Protein AF-A0A0M4GFU0-F1 (afdb_monomer)

Mean predicted aligned error: 6.04 Å

Nearest PDB structures (foldseek):
  7t5u-assembly1_A  TM=8.684E-01  e=8.998E-01  Escherichia coli
  3zkc-assembly1_B  TM=8.046E-01  e=1.190E+00  Bacillus subtilis subsp. subtilis str. 168
  4yar-assembly1_A  TM=2.972E-01  e=4.152E-02  Streptomyces viridochromogenes
  1b0n-assembly1_A  TM=5.455E-01  e=1.331E+00  Bacillus subtilis
  5w66-assembly1_M  TM=4.191E-01  e=3.257E+00  Saccharomyces cerevisiae S288C

Radius of gyration: 19.04 Å; Cα contacts (8 Å, |Δi|>4): 391; chains: 1; bounding box: 47×44×55 Å

Secondary structure (DSSP, 8-state):
--PPPPPHHHHHHHHHHHHHHHTTSS-HHHHHHTT--TTS----HHHHHHHHH-HHHHHHHHHHS-HHHHHHHHHHHTT--HHHHHHHTT--HHHHHHHHS--SSPPPHHHHHHHHHHHT--HHHHH-SS--S----HHHHT-GGGG-TTS-HHHHHHHHS---SS-EEEEEEEEETTEEEEEEEEEETTEEEEEESS--HHHHHHHHHHHTTSS-EEEEEEEE-SSTT-EEEEEEEES-HHHHHHHHHHH-TT----EEE----

Solvent-accessible surface area (backbone atoms only — not comparable to full-atom values): 15175 Å² total; per-residue (Å²): 132,88,75,79,80,80,49,74,68,57,51,53,53,44,49,52,55,52,48,35,40,74,72,64,76,40,52,71,64,64,64,51,52,77,35,63,55,88,94,47,84,73,60,62,66,51,36,34,49,24,57,64,74,33,47,70,60,36,26,54,51,48,59,71,32,45,18,40,58,27,39,36,41,51,48,50,38,72,65,59,51,71,68,57,48,29,63,54,61,73,48,56,71,69,57,53,48,47,53,47,36,94,55,94,72,84,77,58,66,44,55,45,14,52,51,13,56,75,67,62,46,31,35,54,55,51,67,33,52,75,64,72,82,64,89,58,68,58,25,63,73,46,51,86,71,84,74,64,86,85,66,59,45,63,62,56,49,57,74,64,73,42,67,28,92,56,75,43,56,49,73,48,78,36,59,49,99,86,40,80,40,45,34,40,41,35,25,22,70,62,30,29,38,40,34,32,62,70,66,44,75,68,55,50,52,52,51,48,66,55,55,68,74,52,94,54,47,39,35,34,33,63,40,77,45,56,48,71,99,43,54,28,40,35,35,40,34,29,83,44,69,67,62,51,53,52,46,43,65,73,78,42,69,85,61,74,73,78,43,78,57,84,75,93,127

Sequence (265 aa):
MPKKPVTNESALYLMNEVNKFLDSKITEHEFVEKHDKRGKVVTWPESVWLYLNNRQLFSKLLYKLSATNRRMALFQSMRFTQDELMKLLECGKSTITDLLHPSTRRIGVETLALFGIIHRVPFSWVKKDQVINKWDSHNFDHLDDRNQNNKNDVDRFKEKIIFTSERRIQGDVVNIQGNLLYLRIENRSNIVIVDLVNPNTRNEQSLLSIFEQNDYQWVSFLYPSVVPYYYFKIFVGYNDEDIKDSLIKNEFPFVNPIYKIQYNK

pLDDT: mean 87.75, std 12.96, range [28.44, 98.19]

Structure (mmCIF, N/CA/C/O backbone):
data_AF-A0A0M4GFU0-F1
#
_entry.id   AF-A0A0M4GFU0-F1
#
loop_
_atom_site.group_PDB
_atom_site.id
_atom_site.ty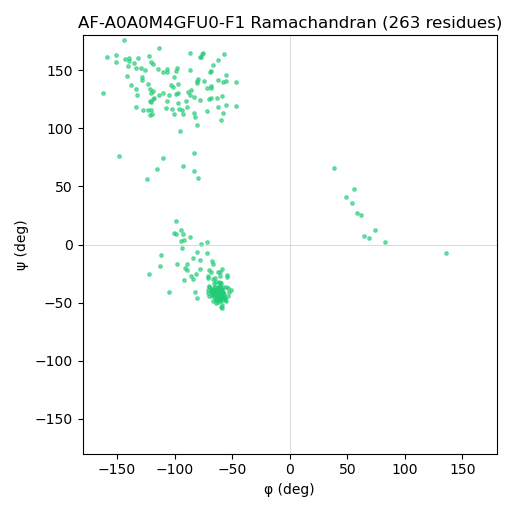pe_symbol
_atom_site.label_atom_id
_atom_site.label_alt_id
_atom_site.label_comp_id
_atom_site.label_asym_id
_atom_site.label_entity_id
_atom_site.label_seq_id
_atom_site.pdbx_PDB_ins_code
_atom_site.Cartn_x
_atom_site.Cartn_y
_atom_site.Cartn_z
_atom_site.occupancy
_atom_site.B_iso_or_equiv
_atom_site.auth_seq_id
_atom_site.auth_comp_id
_atom_site.auth_asym_id
_atom_site.auth_atom_id
_atom_site.pdbx_PDB_model_num
ATOM 1 N N . MET A 1 1 ? 10.558 17.594 4.563 1.00 29.48 1 MET A N 1
ATOM 2 C CA . MET A 1 1 ? 10.683 18.702 3.584 1.00 29.48 1 MET A CA 1
ATOM 3 C C . MET A 1 1 ? 9.553 18.619 2.561 1.00 29.48 1 MET A C 1
ATOM 5 O O . MET A 1 1 ? 9.434 17.576 1.917 1.00 29.48 1 MET A O 1
ATOM 9 N N . PRO A 1 2 ? 8.723 19.661 2.392 1.00 28.44 2 PRO A N 1
ATOM 10 C CA . PRO A 1 2 ? 7.747 19.695 1.310 1.00 28.44 2 PRO A CA 1
ATOM 11 C C . PRO A 1 2 ? 8.499 19.909 -0.012 1.00 28.44 2 PRO A C 1
ATOM 13 O O . PRO A 1 2 ? 9.169 20.921 -0.206 1.00 28.44 2 PRO A O 1
ATOM 16 N N . LYS A 1 3 ? 8.467 18.912 -0.904 1.00 45.66 3 LYS A N 1
ATOM 17 C CA . LYS A 1 3 ? 9.031 19.040 -2.256 1.00 45.66 3 LYS A CA 1
ATOM 18 C C . LYS A 1 3 ? 8.114 19.962 -3.068 1.00 45.66 3 LYS A C 1
ATOM 20 O O . LYS A 1 3 ? 6.897 19.816 -2.983 1.00 45.66 3 LYS A O 1
ATOM 25 N N . LYS A 1 4 ? 8.707 20.909 -3.811 1.00 40.53 4 LYS A N 1
ATOM 26 C CA . LYS A 1 4 ? 7.996 21.868 -4.676 1.00 40.53 4 LYS A CA 1
ATOM 27 C C . LYS A 1 4 ? 6.937 21.150 -5.535 1.00 40.53 4 LYS A C 1
ATOM 29 O O . LYS A 1 4 ? 7.234 20.061 -6.033 1.00 40.53 4 LYS A O 1
ATOM 34 N N . PRO A 1 5 ? 5.744 21.740 -5.727 1.00 51.31 5 PRO A N 1
ATOM 35 C CA . PRO A 1 5 ? 4.736 21.180 -6.617 1.00 51.31 5 PRO A CA 1
ATOM 36 C C . PRO A 1 5 ? 5.296 21.044 -8.039 1.00 51.31 5 PRO A C 1
ATOM 38 O O . PRO A 1 5 ? 6.042 21.902 -8.512 1.00 51.31 5 PRO A O 1
ATOM 41 N N . VAL A 1 6 ? 4.954 19.937 -8.698 1.00 57.53 6 VAL A N 1
ATOM 42 C CA . VAL A 1 6 ? 5.277 19.696 -10.110 1.00 57.53 6 VAL A CA 1
ATOM 43 C C . VAL A 1 6 ? 4.547 20.757 -10.937 1.00 57.53 6 VAL A C 1
ATOM 45 O O . VAL A 1 6 ? 3.339 20.919 -10.783 1.00 57.53 6 VAL A O 1
ATOM 48 N N . THR A 1 7 ? 5.261 21.506 -11.782 1.00 66.19 7 THR A N 1
ATOM 49 C CA . THR A 1 7 ? 4.632 22.502 -12.666 1.00 66.19 7 THR A CA 1
ATOM 50 C C . THR A 1 7 ? 3.753 21.811 -13.713 1.00 66.19 7 THR A C 1
ATOM 52 O O . THR A 1 7 ? 4.016 20.665 -14.082 1.00 66.19 7 THR A O 1
ATOM 55 N N . ASN A 1 8 ? 2.732 22.500 -14.234 1.00 62.09 8 ASN A N 1
ATOM 56 C CA . ASN A 1 8 ? 1.831 21.942 -15.257 1.00 62.09 8 ASN A CA 1
ATOM 57 C C . ASN A 1 8 ? 2.584 21.436 -16.504 1.00 62.09 8 ASN A C 1
ATOM 59 O O . ASN A 1 8 ? 2.249 20.384 -17.042 1.00 62.09 8 ASN A O 1
ATOM 63 N N . GLU A 1 9 ? 3.649 22.126 -16.918 1.00 62.88 9 GLU A N 1
ATOM 64 C CA . GLU A 1 9 ? 4.510 21.704 -18.034 1.00 62.88 9 GLU A CA 1
ATOM 65 C C . GLU A 1 9 ? 5.285 20.417 -17.724 1.00 62.88 9 GLU A C 1
ATOM 67 O O . GLU A 1 9 ? 5.393 19.528 -18.569 1.00 62.88 9 GLU A O 1
ATOM 72 N N . SER A 1 10 ? 5.767 20.272 -16.485 1.00 72.69 10 SER A N 1
ATOM 73 C CA . SER A 1 10 ? 6.440 19.048 -16.040 1.00 72.69 10 SER A CA 1
ATOM 74 C C . SER A 1 10 ? 5.465 17.871 -15.981 1.00 72.69 10 SER A C 1
ATOM 76 O O . SER A 1 10 ? 5.816 16.768 -16.387 1.00 72.69 10 SER A O 1
ATOM 78 N N . ALA A 1 11 ? 4.225 18.093 -15.534 1.00 75.62 11 ALA A N 1
ATOM 79 C CA . ALA A 1 11 ? 3.191 17.060 -15.513 1.00 75.62 11 ALA A CA 1
ATOM 80 C C . ALA A 1 11 ? 2.828 16.583 -16.931 1.00 75.62 11 ALA A C 1
ATOM 82 O O . ALA A 1 11 ? 2.757 15.378 -17.174 1.00 75.62 11 ALA A O 1
ATOM 83 N N . LEU A 1 12 ? 2.674 17.511 -17.882 1.00 78.44 12 LEU A N 1
ATOM 84 C CA . LEU A 1 12 ? 2.364 17.186 -19.276 1.00 78.44 12 LEU A CA 1
ATOM 85 C C . LEU A 1 12 ? 3.477 16.359 -19.934 1.00 78.44 12 LEU A C 1
ATOM 87 O O . LEU A 1 12 ? 3.197 15.369 -20.612 1.00 78.44 12 LEU A O 1
ATOM 91 N N . TYR A 1 13 ? 4.738 16.724 -19.688 1.00 80.69 13 TYR A N 1
ATOM 92 C CA . TYR A 1 13 ? 5.889 15.958 -20.163 1.00 80.69 13 TYR A CA 1
ATOM 93 C C . TYR A 1 13 ? 5.899 14.527 -19.600 1.00 80.69 13 TYR A C 1
ATOM 95 O O . TYR A 1 13 ? 6.033 13.568 -20.360 1.00 80.69 13 TYR A O 1
ATOM 103 N N . LEU A 1 14 ? 5.691 14.369 -18.285 1.00 80.44 14 LEU A N 1
ATOM 104 C CA . LEU A 1 14 ? 5.638 13.052 -17.637 1.00 80.44 14 LEU A CA 1
ATOM 105 C C . LEU A 1 14 ? 4.519 12.177 -18.214 1.00 80.44 14 LEU A C 1
ATOM 107 O O . LEU A 1 14 ? 4.739 11.000 -18.498 1.00 80.44 14 LEU A O 1
ATOM 111 N N . MET A 1 15 ? 3.336 12.754 -18.440 1.00 85.81 15 MET A N 1
ATOM 112 C CA . MET A 1 15 ? 2.208 12.038 -19.037 1.00 85.81 15 MET A CA 1
ATOM 113 C C . MET A 1 15 ? 2.485 11.598 -20.476 1.00 85.81 15 MET A C 1
ATOM 115 O O . MET A 1 15 ? 2.099 10.493 -20.850 1.00 85.81 15 MET A O 1
ATOM 119 N N . ASN A 1 16 ? 3.159 12.425 -21.280 1.00 88.44 16 ASN A N 1
ATOM 120 C CA . ASN A 1 16 ? 3.482 12.081 -22.665 1.00 88.44 16 ASN A CA 1
ATOM 121 C C . ASN A 1 16 ? 4.363 10.826 -22.743 1.00 88.44 16 ASN A C 1
ATOM 123 O O . ASN A 1 16 ? 4.070 9.905 -23.501 1.00 88.44 16 ASN A O 1
ATOM 127 N N . GLU A 1 17 ? 5.402 10.752 -21.913 1.00 87.94 17 GLU A N 1
ATOM 128 C CA . GLU A 1 17 ? 6.308 9.601 -21.892 1.00 87.94 17 GLU A CA 1
ATOM 129 C C . GLU A 1 17 ? 5.624 8.326 -21.392 1.00 87.94 17 GLU A C 1
ATOM 131 O O . GLU A 1 17 ? 5.798 7.255 -21.973 1.00 87.94 17 GLU A O 1
ATOM 136 N N . VAL A 1 18 ? 4.792 8.440 -20.352 1.00 93.00 18 VAL A N 1
ATOM 137 C CA . VAL A 1 18 ? 3.981 7.316 -19.866 1.00 93.00 18 VAL A CA 1
ATOM 138 C C . VAL A 1 18 ? 3.037 6.829 -20.963 1.00 93.00 18 VAL A C 1
ATOM 140 O O . VAL A 1 18 ? 2.966 5.630 -21.206 1.00 93.00 18 VAL A O 1
ATOM 143 N N . ASN A 1 19 ? 2.362 7.731 -21.678 1.00 94.56 19 ASN A N 1
ATOM 144 C CA . ASN A 1 19 ? 1.457 7.353 -22.762 1.00 94.56 19 ASN A CA 1
ATOM 145 C C . ASN A 1 19 ? 2.197 6.695 -23.931 1.00 94.56 19 ASN A C 1
ATOM 147 O O . ASN A 1 19 ? 1.731 5.678 -24.430 1.00 94.56 19 ASN A O 1
ATOM 151 N N . LYS A 1 20 ? 3.376 7.193 -24.330 1.00 94.62 20 LYS A N 1
ATOM 152 C CA . LYS A 1 20 ? 4.210 6.516 -25.340 1.00 94.62 20 LYS A CA 1
ATOM 153 C C . LYS A 1 20 ? 4.545 5.089 -24.921 1.00 94.62 20 LYS A C 1
ATOM 155 O O . LYS A 1 20 ? 4.414 4.174 -25.735 1.00 94.62 20 LYS A O 1
ATOM 160 N N . PHE A 1 21 ? 4.941 4.893 -23.662 1.00 95.50 21 PHE A N 1
ATOM 161 C CA . PHE A 1 21 ? 5.221 3.558 -23.148 1.00 95.50 21 PHE A CA 1
ATOM 162 C C . PHE A 1 21 ? 3.963 2.695 -23.148 1.00 95.50 21 PHE A C 1
ATOM 164 O O . PHE A 1 21 ? 3.996 1.589 -23.673 1.00 95.50 21 PHE A O 1
ATOM 171 N N . LEU A 1 22 ? 2.832 3.193 -22.645 1.00 95.94 22 LEU A N 1
ATOM 172 C CA . LEU A 1 22 ? 1.565 2.457 -22.600 1.00 95.94 22 LEU A CA 1
ATOM 173 C C . LEU A 1 22 ? 1.032 2.084 -23.988 1.00 95.94 22 LEU A C 1
ATOM 175 O O . LEU A 1 22 ? 0.572 0.955 -24.159 1.00 95.94 22 LEU A O 1
ATOM 179 N N . ASP A 1 23 ? 1.217 2.954 -24.978 1.00 96.75 23 ASP A N 1
ATOM 180 C CA . ASP A 1 23 ? 0.860 2.744 -26.386 1.00 96.75 23 ASP A CA 1
ATOM 181 C C . ASP A 1 23 ? 1.853 1.841 -27.143 1.00 96.75 23 ASP A C 1
ATOM 183 O O . ASP A 1 23 ? 1.692 1.618 -28.340 1.00 96.75 23 ASP A O 1
ATOM 187 N N . SER A 1 24 ? 2.897 1.337 -26.473 1.00 95.06 24 SER A N 1
ATOM 188 C CA . SER A 1 24 ? 3.971 0.528 -27.079 1.00 95.06 24 SER A CA 1
ATOM 189 C C . SER A 1 24 ? 4.772 1.270 -28.159 1.00 95.06 24 SER A C 1
ATOM 191 O O . SER A 1 24 ? 5.358 0.641 -29.034 1.00 95.06 24 SER A O 1
ATOM 193 N N . LYS A 1 25 ? 4.815 2.606 -28.099 1.00 96.69 25 LYS A N 1
ATOM 194 C CA . LYS A 1 25 ? 5.644 3.441 -28.987 1.00 96.69 25 LYS A CA 1
ATOM 195 C C . LYS A 1 25 ? 7.113 3.460 -28.564 1.00 96.69 25 LYS A C 1
ATOM 197 O O . LYS A 1 25 ? 7.965 3.793 -29.375 1.00 96.69 25 LYS A O 1
ATOM 202 N N . ILE A 1 26 ? 7.375 3.133 -27.301 1.00 94.94 26 ILE A N 1
ATOM 203 C CA . ILE A 1 26 ? 8.702 2.900 -26.730 1.00 94.94 26 ILE A CA 1
ATOM 204 C C . ILE A 1 26 ? 8.659 1.617 -25.895 1.00 94.94 26 ILE A C 1
ATOM 206 O O . ILE A 1 26 ? 7.610 1.239 -25.359 1.00 94.94 26 ILE A O 1
ATOM 210 N N . THR A 1 27 ? 9.797 0.950 -25.794 1.00 94.81 27 THR A N 1
ATOM 211 C CA . THR A 1 27 ? 10.023 -0.237 -24.969 1.00 94.81 27 THR A CA 1
ATOM 212 C C . THR A 1 27 ? 10.143 0.124 -23.489 1.00 94.81 27 THR A C 1
ATOM 214 O O . THR A 1 27 ? 10.342 1.281 -23.118 1.00 94.81 27 THR A O 1
ATOM 217 N N . GLU A 1 28 ? 10.044 -0.878 -22.612 1.00 92.69 28 GLU A N 1
ATOM 218 C CA . GLU A 1 28 ? 10.285 -0.671 -21.178 1.00 92.69 28 GLU A CA 1
ATOM 219 C C . GLU A 1 28 ? 11.724 -0.221 -20.910 1.00 92.69 28 GLU A C 1
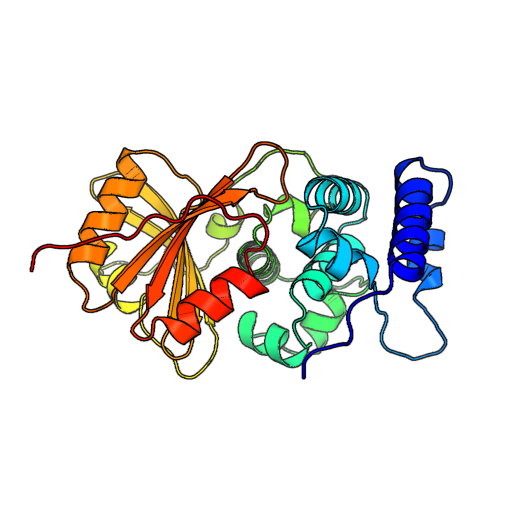ATOM 221 O O . GLU A 1 28 ? 11.941 0.646 -20.072 1.00 92.69 28 GLU A O 1
ATOM 226 N N . HIS A 1 29 ? 12.692 -0.764 -21.651 1.00 90.94 29 HIS A N 1
ATOM 227 C CA . HIS A 1 29 ? 14.092 -0.369 -21.542 1.00 90.94 29 HIS A CA 1
ATOM 228 C C . HIS A 1 29 ? 14.276 1.124 -21.841 1.00 90.94 29 HIS A C 1
ATOM 230 O O . HIS A 1 29 ? 14.762 1.850 -20.982 1.00 90.94 29 HIS A O 1
ATOM 236 N N . GLU A 1 30 ? 13.770 1.606 -22.982 1.00 91.25 30 GLU A N 1
ATOM 237 C CA . GLU A 1 30 ? 13.800 3.034 -23.338 1.00 91.25 30 GLU A CA 1
ATOM 238 C C . GLU A 1 30 ? 13.062 3.903 -22.305 1.00 91.25 30 GLU A C 1
ATOM 240 O O . GLU A 1 30 ? 13.513 4.997 -21.957 1.00 91.25 30 GLU A O 1
ATOM 245 N N . PHE A 1 31 ? 11.936 3.410 -21.778 1.00 90.12 31 PHE A N 1
ATOM 246 C CA . PHE A 1 31 ? 11.182 4.102 -20.736 1.00 90.12 31 PHE A CA 1
ATOM 247 C C . PHE A 1 31 ? 11.955 4.201 -19.412 1.00 90.12 31 PHE A C 1
ATOM 249 O O . PHE A 1 31 ? 11.849 5.220 -18.736 1.00 90.12 31 PHE A O 1
ATOM 256 N N . VAL A 1 32 ? 12.733 3.182 -19.037 1.00 87.75 32 VAL A N 1
ATOM 257 C CA . VAL A 1 32 ? 13.514 3.150 -17.790 1.00 87.75 32 VAL A CA 1
ATOM 258 C C . VAL A 1 32 ? 14.821 3.932 -17.916 1.00 87.75 32 VAL A C 1
ATOM 260 O O . VAL A 1 32 ? 15.133 4.734 -17.035 1.00 87.75 32 VAL A O 1
ATOM 263 N N . GLU A 1 33 ? 15.568 3.751 -19.009 1.00 83.75 33 GLU A N 1
ATOM 264 C CA . GLU A 1 33 ? 16.904 4.336 -19.200 1.00 83.75 33 GLU A CA 1
ATOM 265 C C . GLU A 1 33 ? 16.906 5.866 -19.172 1.00 83.75 33 GLU A C 1
ATOM 267 O O . GLU A 1 33 ? 17.879 6.485 -18.743 1.00 83.75 33 GLU A O 1
ATOM 272 N N . LYS A 1 34 ? 15.792 6.514 -19.535 1.00 78.75 34 LYS A N 1
ATOM 273 C CA . LYS A 1 34 ? 15.662 7.978 -19.435 1.00 78.75 34 LYS A CA 1
ATOM 274 C C . LYS A 1 34 ? 15.858 8.502 -17.996 1.00 78.75 34 LYS A C 1
ATOM 276 O O . LYS A 1 34 ? 16.157 9.687 -17.806 1.00 78.75 34 LYS A O 1
ATOM 281 N N . HIS A 1 35 ? 15.683 7.638 -16.990 1.00 74.12 35 HIS A N 1
ATOM 282 C CA . HIS A 1 35 ? 15.898 7.937 -15.573 1.00 74.12 35 HIS A CA 1
ATOM 283 C C . HIS A 1 35 ? 17.334 7.671 -15.102 1.00 74.12 35 HIS A C 1
ATOM 285 O O . HIS A 1 35 ? 17.734 8.209 -14.065 1.00 74.12 35 HIS A O 1
ATOM 291 N N . ASP A 1 36 ? 18.120 6.904 -15.860 1.00 64.75 36 ASP A N 1
ATOM 292 C CA . ASP A 1 36 ? 19.514 6.576 -15.561 1.00 64.75 36 ASP A CA 1
ATOM 293 C C . ASP A 1 36 ? 20.448 7.702 -16.021 1.00 64.75 36 ASP A C 1
ATOM 295 O O . ASP A 1 36 ? 21.130 7.657 -17.045 1.00 64.75 36 ASP A O 1
ATOM 299 N N . LYS A 1 37 ? 20.512 8.776 -15.227 1.00 55.34 37 LYS A N 1
ATOM 300 C CA . LYS A 1 37 ? 21.505 9.839 -15.432 1.00 55.34 37 LYS A CA 1
ATOM 301 C C . LYS A 1 37 ? 22.729 9.598 -14.554 1.00 55.34 37 LYS A C 1
ATOM 303 O O . LYS A 1 37 ? 22.747 10.002 -13.393 1.00 55.34 37 LYS A O 1
ATOM 308 N N . ARG A 1 38 ? 23.774 9.006 -15.149 1.00 40.72 38 ARG A N 1
ATOM 309 C CA . ARG A 1 38 ? 25.189 9.071 -14.712 1.00 40.72 38 ARG A CA 1
ATOM 310 C C . ARG A 1 38 ? 25.378 9.039 -13.183 1.00 40.72 38 ARG A C 1
ATOM 312 O O . ARG A 1 38 ? 25.810 10.025 -12.586 1.00 40.72 38 ARG A O 1
ATOM 319 N N . GLY A 1 39 ? 25.036 7.916 -12.553 1.00 45.50 39 GLY A N 1
ATOM 320 C CA . GLY A 1 39 ? 25.364 7.649 -11.146 1.00 45.50 39 GLY A CA 1
ATOM 321 C C . GLY A 1 39 ? 24.552 8.424 -10.099 1.00 45.50 39 GLY A C 1
ATOM 322 O O . GLY A 1 39 ? 24.929 8.423 -8.928 1.00 45.50 39 GLY A O 1
ATOM 323 N N . LYS A 1 40 ? 23.451 9.088 -10.478 1.00 50.16 40 LYS A N 1
ATOM 324 C CA . LYS A 1 40 ? 22.496 9.678 -9.524 1.00 50.16 40 LYS A CA 1
ATOM 325 C C . LYS A 1 40 ? 21.297 8.755 -9.319 1.00 50.16 40 LYS A C 1
ATOM 327 O O . LYS A 1 40 ? 20.943 7.992 -10.208 1.00 50.16 40 LYS A O 1
ATOM 332 N N . VAL A 1 41 ? 20.687 8.843 -8.134 1.00 55.28 41 VAL A N 1
ATOM 333 C CA . VAL A 1 41 ? 19.502 8.065 -7.736 1.00 55.28 41 VAL A CA 1
ATOM 334 C C . VAL A 1 41 ? 18.458 8.096 -8.854 1.00 55.28 41 VAL A C 1
ATOM 336 O O . VAL A 1 41 ? 17.966 9.170 -9.210 1.00 55.28 41 VAL A O 1
ATOM 339 N N . VAL A 1 42 ? 18.127 6.918 -9.384 1.00 63.81 42 VAL A N 1
ATOM 340 C CA . VAL A 1 42 ? 17.057 6.721 -10.366 1.00 63.81 42 VAL A CA 1
ATOM 341 C C . VAL A 1 42 ? 15.769 7.235 -9.738 1.00 63.81 42 VAL A C 1
ATOM 343 O O . VAL A 1 42 ? 15.299 6.683 -8.747 1.00 63.81 42 VAL A O 1
ATOM 346 N N . THR A 1 43 ? 15.209 8.319 -10.268 1.00 74.06 43 THR A N 1
ATOM 347 C CA . THR A 1 43 ? 13.926 8.864 -9.807 1.00 74.06 43 THR A CA 1
ATOM 348 C C . THR A 1 43 ? 12.942 8.883 -10.965 1.00 74.06 43 THR A C 1
ATOM 350 O O . THR A 1 43 ? 13.263 9.341 -12.059 1.00 74.06 43 THR A O 1
ATOM 353 N N . TRP A 1 44 ? 11.755 8.355 -10.697 1.00 84.81 44 TRP A N 1
ATOM 354 C CA . TRP A 1 44 ? 10.590 8.212 -11.559 1.00 84.81 44 TRP A CA 1
ATOM 355 C C . TRP A 1 44 ? 9.525 9.177 -11.029 1.00 84.81 44 TRP A C 1
ATOM 357 O O . TRP A 1 44 ? 8.596 8.771 -10.318 1.00 84.81 44 TRP A O 1
ATOM 367 N N . PRO A 1 45 ? 9.694 10.491 -11.260 1.00 84.25 45 PRO A N 1
ATOM 368 C CA . PRO A 1 45 ? 8.745 11.503 -10.803 1.00 84.25 45 PRO A CA 1
ATOM 369 C C . PRO A 1 45 ? 7.307 11.236 -11.275 1.00 84.25 45 PRO A C 1
ATOM 371 O O . PRO A 1 45 ? 6.364 11.588 -10.564 1.00 84.25 45 PRO A O 1
ATOM 374 N N . GLU A 1 46 ? 7.125 10.566 -12.415 1.00 88.69 46 GLU A N 1
ATOM 375 C CA . GLU A 1 46 ? 5.826 10.097 -12.893 1.00 88.69 46 GLU A CA 1
ATOM 376 C C . GLU A 1 46 ? 5.155 9.136 -11.914 1.00 88.69 46 GLU A C 1
ATOM 378 O O . GLU A 1 46 ? 3.958 9.262 -11.699 1.00 88.69 46 GLU A O 1
ATOM 383 N N . SER A 1 47 ? 5.886 8.230 -11.260 1.00 90.38 47 SER A N 1
ATOM 384 C CA . SER A 1 47 ? 5.296 7.257 -10.333 1.00 90.38 47 SER A CA 1
ATOM 385 C C . SER A 1 47 ? 4.648 7.960 -9.143 1.00 90.38 47 SER A C 1
ATOM 387 O O . SER A 1 47 ? 3.524 7.643 -8.762 1.00 90.38 47 SER A O 1
ATOM 389 N N . VAL A 1 48 ? 5.323 8.976 -8.594 1.00 89.38 48 VAL A N 1
ATOM 390 C CA . VAL A 1 48 ? 4.786 9.810 -7.508 1.00 89.38 48 VAL A CA 1
ATOM 391 C C . VAL A 1 48 ? 3.592 10.624 -7.994 1.00 89.38 48 VAL A C 1
ATOM 393 O O . VAL A 1 48 ? 2.548 10.648 -7.344 1.00 89.38 48 VAL A O 1
ATOM 396 N N . TRP A 1 49 ? 3.739 11.298 -9.137 1.00 90.00 49 TRP A N 1
ATOM 397 C CA . TRP A 1 49 ? 2.694 12.171 -9.659 1.00 90.00 49 TRP A CA 1
ATOM 398 C C . TRP A 1 49 ? 1.425 11.387 -10.013 1.00 90.00 49 TRP A C 1
ATOM 400 O O . TRP A 1 49 ? 0.336 11.776 -9.596 1.00 90.00 49 TRP A O 1
ATOM 410 N N . LEU A 1 50 ? 1.559 10.259 -10.712 1.00 92.31 50 LEU A N 1
ATOM 411 C CA . LEU A 1 50 ? 0.446 9.391 -11.091 1.00 92.31 50 LEU A CA 1
ATOM 412 C C . LEU A 1 50 ? -0.234 8.790 -9.863 1.00 92.31 50 LEU A C 1
ATOM 414 O O . LEU A 1 50 ? -1.460 8.804 -9.791 1.00 92.31 50 LEU A O 1
ATOM 418 N N . TYR A 1 51 ? 0.530 8.320 -8.874 1.00 90.69 51 TYR A N 1
ATOM 419 C CA . TYR A 1 51 ? -0.053 7.791 -7.643 1.00 90.69 51 TYR A CA 1
ATOM 420 C C . TYR A 1 51 ? -0.909 8.827 -6.910 1.00 90.69 51 TYR A C 1
ATOM 422 O O . TYR A 1 51 ? -1.960 8.467 -6.397 1.00 90.69 51 TYR A O 1
ATOM 430 N N . LEU A 1 52 ? -0.505 10.101 -6.892 1.00 88.31 52 LEU A N 1
ATOM 431 C CA . LEU A 1 52 ? -1.236 11.161 -6.190 1.00 88.31 52 LEU A CA 1
ATOM 432 C C . LEU A 1 52 ? -2.369 11.796 -7.009 1.00 88.31 52 LEU A C 1
ATOM 434 O O . LEU A 1 52 ? -3.318 12.297 -6.417 1.00 88.31 52 LEU A O 1
ATOM 438 N N . ASN A 1 53 ? -2.283 11.788 -8.345 1.00 89.06 53 ASN A N 1
ATOM 439 C CA . ASN A 1 53 ? -3.186 12.571 -9.204 1.00 89.06 53 ASN A CA 1
ATOM 440 C C . ASN A 1 53 ? -3.978 11.734 -10.219 1.00 89.06 53 ASN A C 1
ATOM 442 O O . ASN A 1 53 ? -5.039 12.159 -10.664 1.00 89.06 53 ASN A O 1
ATOM 446 N N . ASN A 1 54 ? -3.489 10.557 -10.618 1.00 90.81 54 ASN A N 1
ATOM 447 C CA . ASN A 1 54 ? -4.128 9.735 -11.646 1.00 90.81 54 ASN A CA 1
ATOM 448 C C . ASN A 1 54 ? -3.908 8.235 -11.399 1.00 90.81 54 ASN A C 1
ATOM 450 O O . ASN A 1 54 ? -3.118 7.561 -12.070 1.00 90.81 54 ASN A O 1
ATOM 454 N N . ARG A 1 55 ? -4.657 7.698 -10.434 1.00 89.50 55 ARG A N 1
ATOM 455 C CA . ARG A 1 55 ? -4.531 6.302 -10.003 1.00 89.50 55 ARG A CA 1
ATOM 456 C C . ARG A 1 55 ? -4.819 5.286 -11.108 1.00 89.50 55 ARG A C 1
ATOM 458 O O . ARG A 1 55 ? -4.195 4.229 -11.141 1.00 89.50 55 ARG A O 1
ATOM 465 N N . GLN A 1 56 ? -5.736 5.600 -12.022 1.00 91.69 56 GLN A N 1
ATOM 466 C CA . GLN A 1 56 ? -6.054 4.726 -13.154 1.00 91.69 56 GLN A CA 1
ATOM 467 C C . GLN A 1 56 ? -4.874 4.612 -14.121 1.00 91.69 56 GLN A C 1
ATOM 469 O O . GLN A 1 56 ? -4.538 3.517 -14.568 1.00 91.69 56 GLN A O 1
ATOM 474 N N . LEU A 1 57 ? -4.217 5.729 -14.432 1.00 93.62 57 LEU A N 1
ATOM 475 C CA . LEU A 1 57 ? -3.034 5.714 -15.284 1.00 93.62 57 LEU A CA 1
ATOM 476 C C . LEU A 1 57 ? -1.840 5.062 -14.571 1.00 93.62 57 LEU A C 1
ATOM 478 O O . LEU A 1 57 ? -1.109 4.300 -15.201 1.00 93.62 57 LEU A O 1
ATOM 482 N N . PHE A 1 58 ? -1.699 5.263 -13.254 1.00 95.00 58 PHE A N 1
ATOM 483 C CA . PHE A 1 58 ? -0.709 4.542 -12.446 1.00 95.00 58 PHE A CA 1
ATOM 484 C C . PHE A 1 58 ? -0.922 3.024 -12.503 1.00 95.00 58 PHE A C 1
ATOM 486 O O . PHE A 1 58 ? 0.020 2.277 -12.736 1.00 95.00 58 PHE A O 1
ATOM 493 N N . SER A 1 59 ? -2.170 2.568 -12.369 1.00 95.31 59 SER A N 1
ATOM 494 C CA . SER A 1 59 ? -2.548 1.157 -12.510 1.00 95.31 59 SER A CA 1
ATOM 495 C C . SER A 1 59 ? -2.110 0.570 -13.855 1.00 95.31 59 SER A C 1
ATOM 497 O O . SER A 1 59 ? -1.453 -0.471 -13.891 1.00 95.31 59 SER A O 1
ATOM 499 N N . LYS A 1 60 ? -2.401 1.271 -14.961 1.00 95.88 60 LYS A N 1
ATOM 500 C CA . LYS A 1 60 ? -1.993 0.857 -16.315 1.00 95.88 60 LYS A CA 1
ATOM 501 C C . LYS A 1 60 ? -0.474 0.777 -16.459 1.00 95.88 60 LYS A C 1
ATOM 503 O O . LYS A 1 60 ? 0.023 -0.171 -17.061 1.00 95.88 60 LYS A O 1
ATOM 508 N N . LEU A 1 61 ? 0.252 1.748 -15.897 1.00 95.88 61 LEU A N 1
ATOM 509 C CA . LEU A 1 61 ? 1.715 1.739 -15.874 1.00 95.88 61 LEU A CA 1
ATOM 510 C C . LEU A 1 61 ? 2.231 0.497 -15.144 1.00 95.88 61 LEU A C 1
ATOM 512 O O . LEU A 1 61 ? 2.991 -0.275 -15.721 1.00 95.88 61 LEU A O 1
ATOM 516 N N . LEU A 1 62 ? 1.769 0.266 -13.913 1.00 96.75 62 LEU A N 1
ATOM 517 C CA . LEU A 1 62 ? 2.175 -0.892 -13.119 1.00 96.75 62 LEU A CA 1
ATOM 518 C C . LEU A 1 62 ? 1.878 -2.210 -13.838 1.00 96.75 62 LEU A C 1
ATOM 520 O O . LEU A 1 62 ? 2.731 -3.089 -13.848 1.00 96.75 62 LEU A O 1
ATOM 524 N N . TYR A 1 63 ? 0.714 -2.339 -14.475 1.00 96.12 63 TYR A N 1
ATOM 525 C CA . TYR A 1 63 ? 0.341 -3.538 -15.227 1.00 96.12 63 TYR A CA 1
ATOM 526 C C . TYR A 1 63 ? 1.339 -3.873 -16.347 1.00 96.12 63 TYR A C 1
ATOM 528 O O . TYR A 1 63 ? 1.603 -5.046 -16.600 1.00 96.12 63 TYR A O 1
ATOM 536 N N . LYS A 1 64 ? 1.896 -2.850 -17.009 1.00 95.88 64 LYS A N 1
ATOM 537 C CA . LYS A 1 64 ? 2.781 -3.017 -18.169 1.00 95.88 64 LYS A CA 1
ATOM 538 C C . LYS A 1 64 ? 4.247 -3.276 -17.807 1.00 95.88 64 LYS A C 1
ATOM 540 O O . LYS A 1 64 ? 4.941 -3.919 -18.585 1.00 95.88 64 LYS A O 1
ATOM 545 N N . LEU A 1 65 ? 4.714 -2.767 -16.669 1.00 95.75 65 LEU A N 1
ATOM 546 C CA . LEU A 1 65 ? 6.105 -2.918 -16.225 1.00 95.75 65 LEU A CA 1
ATOM 547 C C . LEU A 1 65 ? 6.437 -4.371 -15.859 1.00 95.75 65 LEU A C 1
ATOM 549 O O . LEU A 1 65 ? 5.585 -5.074 -15.314 1.00 95.75 65 LEU A O 1
ATOM 553 N N . SER A 1 66 ? 7.693 -4.776 -16.053 1.00 95.12 66 SER A N 1
ATOM 554 C CA . SER A 1 66 ? 8.283 -5.988 -15.465 1.00 95.12 66 SER A CA 1
ATOM 555 C C . SER A 1 66 ? 8.198 -5.988 -13.933 1.00 95.12 66 SER A C 1
ATOM 557 O O . SER A 1 66 ? 8.005 -4.943 -13.303 1.00 95.12 66 SER A O 1
ATOM 559 N N . ALA A 1 67 ? 8.384 -7.149 -13.294 1.00 95.06 67 ALA A N 1
ATOM 560 C CA . ALA A 1 67 ? 8.262 -7.267 -11.839 1.00 95.06 67 ALA A CA 1
ATOM 561 C C . ALA A 1 67 ? 9.194 -6.294 -11.097 1.00 95.06 67 ALA A C 1
ATOM 563 O O . ALA A 1 67 ? 8.769 -5.597 -10.175 1.00 95.06 67 ALA A O 1
ATOM 564 N N . THR A 1 68 ? 10.454 -6.207 -11.523 1.00 93.62 68 THR A N 1
ATOM 565 C CA . THR A 1 68 ? 11.465 -5.343 -10.901 1.00 93.62 68 THR A CA 1
ATOM 566 C C . THR A 1 68 ? 11.107 -3.864 -11.025 1.00 93.62 68 THR A C 1
ATOM 568 O O . THR A 1 68 ? 11.065 -3.153 -10.019 1.00 93.62 68 THR A O 1
ATOM 571 N N . ASN A 1 69 ? 10.780 -3.396 -12.230 1.00 94.19 69 ASN A N 1
ATOM 572 C CA . ASN A 1 69 ? 10.459 -1.985 -12.441 1.00 94.19 69 ASN A CA 1
ATOM 573 C C . ASN A 1 69 ? 9.113 -1.600 -11.821 1.00 94.19 69 ASN A C 1
ATOM 575 O O . ASN A 1 69 ? 8.950 -0.479 -11.339 1.00 94.19 69 ASN A O 1
ATOM 579 N N . ARG A 1 70 ? 8.170 -2.544 -11.729 1.00 95.81 70 ARG A N 1
ATOM 580 C CA . ARG A 1 70 ? 6.930 -2.356 -10.973 1.00 95.81 70 ARG A CA 1
ATOM 581 C C . ARG A 1 70 ? 7.206 -2.150 -9.484 1.00 95.81 70 ARG A C 1
ATOM 583 O O . ARG A 1 70 ? 6.645 -1.229 -8.893 1.00 95.81 70 ARG A O 1
ATOM 590 N N . ARG A 1 71 ? 8.096 -2.948 -8.875 1.00 96.06 71 ARG A N 1
ATOM 591 C CA . ARG A 1 71 ? 8.526 -2.750 -7.477 1.00 96.06 71 ARG A CA 1
ATOM 592 C C . ARG A 1 71 ? 9.206 -1.395 -7.284 1.00 96.06 71 ARG A C 1
ATOM 594 O O . ARG A 1 71 ? 8.882 -0.700 -6.325 1.00 96.06 71 ARG A O 1
ATOM 601 N N . MET A 1 72 ? 10.063 -0.976 -8.216 1.00 94.06 72 MET A N 1
ATOM 602 C CA . MET A 1 72 ? 10.661 0.364 -8.184 1.00 94.06 72 MET A CA 1
ATOM 603 C C . MET A 1 72 ? 9.594 1.469 -8.236 1.00 94.06 72 MET A C 1
ATOM 605 O O . MET A 1 72 ? 9.603 2.372 -7.400 1.00 94.06 72 MET A O 1
ATOM 609 N N . ALA A 1 73 ? 8.639 1.389 -9.167 1.00 94.75 73 ALA A N 1
ATOM 610 C CA . ALA A 1 73 ? 7.566 2.374 -9.291 1.00 94.75 73 ALA A CA 1
ATOM 611 C C . ALA A 1 73 ? 6.713 2.477 -8.011 1.00 94.75 73 ALA A C 1
ATOM 613 O O . ALA A 1 73 ? 6.429 3.587 -7.556 1.00 94.75 73 ALA A O 1
ATOM 614 N N . LEU A 1 74 ? 6.367 1.337 -7.398 1.00 95.94 74 LEU A N 1
ATOM 615 C CA . LEU A 1 74 ? 5.638 1.268 -6.125 1.00 95.94 74 LEU A CA 1
ATOM 616 C C . LEU A 1 74 ? 6.428 1.883 -4.961 1.00 95.94 74 LEU A C 1
ATOM 618 O O . LEU A 1 74 ? 5.892 2.704 -4.214 1.00 95.94 74 LEU A O 1
ATOM 622 N N . PHE A 1 75 ? 7.707 1.526 -4.827 1.00 94.88 75 PHE A N 1
ATOM 623 C CA . PHE A 1 75 ? 8.583 2.079 -3.792 1.00 94.88 75 PHE A CA 1
ATOM 624 C C . PHE A 1 75 ? 8.638 3.607 -3.874 1.00 94.88 75 PHE A C 1
ATOM 626 O O . PHE A 1 75 ? 8.443 4.314 -2.881 1.00 94.88 75 PHE A O 1
ATOM 633 N N . GLN A 1 76 ? 8.841 4.132 -5.082 1.00 91.38 76 GLN A N 1
ATOM 634 C CA . GLN A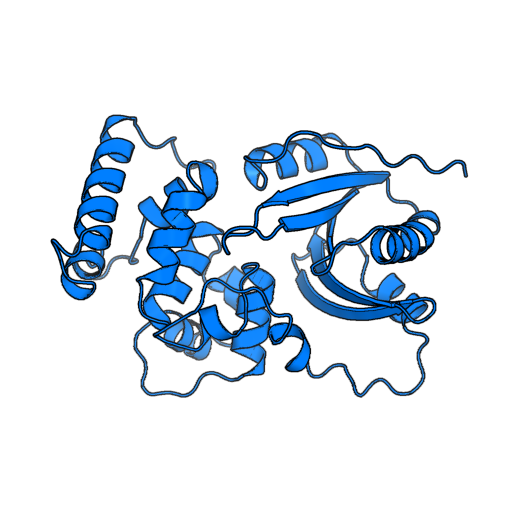 1 76 ? 8.950 5.569 -5.277 1.00 91.38 76 GLN A CA 1
ATOM 635 C C . GLN A 1 76 ? 7.627 6.296 -5.069 1.00 91.38 76 GLN A C 1
ATOM 637 O O . GLN A 1 76 ? 7.638 7.391 -4.504 1.00 91.38 76 GLN A O 1
ATOM 642 N N . SER A 1 77 ? 6.492 5.702 -5.458 1.00 92.25 77 SER A N 1
ATOM 643 C CA . SER A 1 77 ? 5.183 6.340 -5.299 1.00 92.25 77 SER A CA 1
ATOM 644 C C . SER A 1 77 ? 4.824 6.616 -3.838 1.00 92.25 77 SER A C 1
ATOM 646 O O . SER A 1 77 ? 4.198 7.634 -3.551 1.00 92.25 77 SER A O 1
ATOM 648 N N . MET A 1 78 ? 5.271 5.759 -2.912 1.00 88.94 78 MET A N 1
ATOM 649 C CA . MET A 1 78 ? 5.076 5.944 -1.466 1.00 88.94 78 MET A CA 1
ATOM 650 C C . MET A 1 78 ? 6.074 6.924 -0.829 1.00 88.94 78 MET A C 1
ATOM 652 O O . MET A 1 78 ? 5.924 7.287 0.336 1.00 88.94 78 MET A O 1
ATOM 656 N N . ARG A 1 79 ? 7.071 7.394 -1.594 1.00 88.19 79 ARG A N 1
ATOM 657 C CA . ARG A 1 79 ? 8.094 8.367 -1.173 1.00 88.19 79 ARG A CA 1
ATOM 658 C C . ARG A 1 79 ? 8.931 7.920 0.031 1.00 88.19 79 ARG A C 1
ATOM 660 O O . ARG A 1 79 ? 9.456 8.778 0.742 1.00 88.19 79 ARG A O 1
ATOM 667 N N . PHE A 1 80 ? 9.082 6.614 0.229 1.00 87.12 80 PHE A N 1
ATOM 668 C CA . PHE A 1 80 ? 9.990 6.075 1.234 1.00 87.12 80 PHE A CA 1
ATOM 669 C C . PHE A 1 80 ? 11.448 6.310 0.843 1.00 87.12 80 PHE A C 1
ATOM 671 O O . PHE A 1 80 ? 11.823 6.327 -0.332 1.00 87.12 80 PHE A O 1
ATOM 678 N N . THR A 1 81 ? 12.286 6.472 1.853 1.00 90.50 81 THR A N 1
ATOM 679 C CA . THR A 1 81 ? 13.732 6.301 1.745 1.00 90.50 81 THR A CA 1
ATOM 680 C C . THR A 1 81 ? 14.084 4.812 1.746 1.00 90.50 81 THR A C 1
ATOM 682 O O . THR A 1 81 ? 13.294 3.967 2.171 1.00 90.50 81 THR A O 1
ATOM 685 N N . GLN A 1 82 ? 15.287 4.468 1.278 1.00 90.94 82 GLN A N 1
ATOM 686 C CA . GLN A 1 82 ? 15.766 3.084 1.372 1.00 90.94 82 GLN A CA 1
ATOM 687 C C . GLN A 1 82 ? 15.874 2.627 2.832 1.00 90.94 82 GLN A C 1
ATOM 689 O O . GLN A 1 82 ? 15.534 1.487 3.126 1.00 90.94 82 GLN A O 1
ATOM 694 N N . ASP A 1 83 ? 16.276 3.519 3.741 1.00 92.56 83 ASP A N 1
ATOM 695 C CA . ASP A 1 83 ? 16.385 3.216 5.171 1.00 92.56 83 ASP A CA 1
ATOM 696 C C . ASP A 1 83 ? 15.023 2.931 5.806 1.00 92.56 83 ASP A C 1
ATOM 698 O O . ASP A 1 83 ? 14.885 1.979 6.571 1.00 92.56 83 ASP A O 1
ATOM 702 N N . GLU A 1 84 ? 13.991 3.705 5.457 1.00 93.38 84 GLU A N 1
ATOM 703 C CA . GLU A 1 84 ? 12.620 3.411 5.883 1.00 93.38 84 GLU A CA 1
ATOM 704 C C . GLU A 1 84 ? 12.148 2.063 5.342 1.00 93.38 84 GLU A C 1
ATOM 706 O O . GLU A 1 84 ? 11.569 1.283 6.093 1.00 93.38 84 GLU A O 1
ATOM 711 N N . LEU A 1 85 ? 12.425 1.750 4.072 1.00 94.69 85 LEU A N 1
ATOM 712 C CA . LEU A 1 85 ? 12.032 0.462 3.505 1.00 94.69 85 LEU A CA 1
ATOM 713 C C . LEU A 1 85 ? 12.785 -0.712 4.154 1.00 94.69 85 LEU A C 1
ATOM 715 O O . LEU A 1 85 ? 12.163 -1.737 4.414 1.00 94.69 85 LEU A O 1
ATOM 719 N N . MET A 1 86 ? 14.081 -0.564 4.458 1.00 94.50 86 MET A N 1
ATOM 720 C CA . MET A 1 86 ? 14.857 -1.565 5.208 1.00 94.50 86 MET A CA 1
ATOM 721 C C . MET A 1 86 ? 14.224 -1.851 6.567 1.00 94.50 86 MET A C 1
ATOM 723 O O . MET A 1 86 ? 14.064 -3.013 6.924 1.00 94.50 86 MET A O 1
ATOM 727 N N . LYS A 1 87 ? 13.830 -0.800 7.299 1.00 94.06 87 LYS A N 1
ATOM 728 C CA . LYS A 1 87 ? 13.158 -0.937 8.597 1.00 94.06 87 LYS A CA 1
ATOM 729 C C . LYS A 1 87 ? 11.795 -1.611 8.464 1.00 94.06 87 LYS A C 1
ATOM 731 O O . LYS A 1 87 ? 11.503 -2.522 9.220 1.00 94.06 87 LYS A O 1
ATOM 736 N N . LEU A 1 88 ? 10.985 -1.192 7.491 1.00 94.50 88 LEU A N 1
ATOM 737 C CA . LEU A 1 88 ? 9.645 -1.745 7.271 1.00 94.50 88 LEU A CA 1
ATOM 738 C C . LEU A 1 88 ? 9.660 -3.211 6.825 1.00 94.50 88 LEU A C 1
ATOM 740 O O . LEU A 1 88 ? 8.727 -3.938 7.136 1.00 94.50 88 LEU A O 1
ATOM 744 N N . LEU A 1 89 ? 10.677 -3.624 6.066 1.00 94.06 89 LEU A N 1
ATOM 745 C CA . LEU A 1 89 ? 10.844 -5.006 5.607 1.00 94.06 89 LEU A CA 1
ATOM 746 C C . LEU A 1 89 ? 11.724 -5.854 6.531 1.00 94.06 89 LEU A C 1
ATOM 748 O O . LEU A 1 89 ? 11.939 -7.024 6.225 1.00 94.06 89 LEU A O 1
ATOM 752 N N . GLU A 1 90 ? 12.284 -5.254 7.583 1.00 91.44 90 GLU A N 1
ATOM 753 C CA . GLU A 1 90 ? 13.228 -5.883 8.513 1.00 91.44 90 GLU A CA 1
ATOM 754 C C . GLU A 1 90 ? 14.374 -6.623 7.796 1.00 91.44 90 GLU A C 1
ATOM 756 O O . GLU A 1 90 ? 14.782 -7.722 8.169 1.00 91.44 90 GLU A O 1
ATOM 761 N N . CYS A 1 91 ? 14.908 -6.021 6.727 1.00 92.44 91 CYS A N 1
ATOM 762 C CA . CYS A 1 91 ? 15.927 -6.651 5.889 1.00 92.44 91 CYS A CA 1
ATOM 763 C C . CYS A 1 91 ? 17.118 -5.732 5.597 1.00 92.44 91 CYS A C 1
ATOM 765 O O . CYS A 1 91 ? 17.060 -4.507 5.718 1.00 92.44 91 CYS A O 1
ATOM 767 N N . GLY A 1 92 ? 18.236 -6.349 5.210 1.00 92.69 92 GLY A N 1
ATOM 768 C CA . GLY A 1 92 ? 19.479 -5.641 4.929 1.00 92.69 92 GLY A CA 1
ATOM 769 C C . GLY A 1 92 ? 19.488 -4.925 3.577 1.00 92.69 92 GLY A C 1
ATOM 770 O O . GLY A 1 92 ? 18.771 -5.278 2.638 1.00 92.69 92 GLY A O 1
ATOM 771 N N . LYS A 1 93 ? 20.410 -3.967 3.440 1.00 92.69 93 LYS A N 1
ATOM 772 C CA . LYS A 1 93 ? 20.612 -3.163 2.222 1.00 92.69 93 LYS A CA 1
ATOM 773 C C . LYS A 1 93 ? 20.745 -3.998 0.947 1.00 92.69 93 LYS A C 1
ATOM 775 O O . LYS A 1 93 ? 20.208 -3.618 -0.085 1.00 92.69 93 LYS A O 1
ATOM 780 N N . SER A 1 94 ? 21.439 -5.135 1.009 1.00 91.69 94 SER A N 1
ATOM 781 C CA . SER A 1 94 ? 21.609 -6.033 -0.141 1.00 91.69 94 SER A CA 1
ATOM 782 C C . SER A 1 94 ? 20.275 -6.562 -0.672 1.00 91.69 94 SER A C 1
ATOM 784 O O . SER A 1 94 ? 20.081 -6.577 -1.883 1.00 91.69 94 SER A O 1
ATOM 786 N N . THR A 1 95 ? 19.353 -6.922 0.226 1.00 93.44 95 THR A N 1
ATOM 787 C CA . THR A 1 95 ? 18.013 -7.412 -0.125 1.00 93.44 95 THR A CA 1
ATOM 788 C C . THR A 1 95 ? 17.176 -6.299 -0.745 1.00 93.44 95 THR A C 1
ATOM 790 O O . THR A 1 95 ? 16.519 -6.529 -1.754 1.00 93.44 95 THR A O 1
ATOM 793 N N . ILE A 1 96 ? 17.252 -5.073 -0.212 1.00 93.75 96 ILE A N 1
ATOM 794 C CA . ILE A 1 96 ? 16.596 -3.906 -0.823 1.00 93.75 96 ILE A CA 1
ATOM 795 C C . ILE A 1 96 ? 17.137 -3.622 -2.223 1.00 93.75 96 ILE A C 1
ATOM 797 O O . ILE A 1 96 ? 16.358 -3.358 -3.138 1.00 93.75 96 ILE A O 1
ATOM 801 N N . THR A 1 97 ? 18.454 -3.702 -2.419 1.00 91.50 97 THR A N 1
ATOM 802 C CA . THR A 1 97 ? 19.046 -3.533 -3.748 1.00 91.50 97 THR A CA 1
ATOM 803 C C . THR A 1 97 ? 18.523 -4.592 -4.717 1.00 91.50 97 THR A C 1
ATOM 805 O O . THR A 1 97 ? 18.082 -4.234 -5.803 1.00 91.50 97 THR A O 1
ATOM 808 N N . ASP A 1 98 ? 18.502 -5.870 -4.326 1.00 91.38 98 ASP A N 1
ATOM 809 C CA . ASP A 1 98 ? 17.965 -6.946 -5.175 1.00 91.38 98 ASP A CA 1
ATOM 810 C C . ASP A 1 98 ? 16.460 -6.797 -5.444 1.00 91.38 98 ASP A C 1
ATOM 812 O O . ASP A 1 98 ? 15.969 -7.171 -6.506 1.00 91.38 98 ASP A O 1
ATOM 816 N N . LEU A 1 99 ? 15.717 -6.247 -4.483 1.00 93.62 99 LEU A N 1
ATOM 817 C CA . LEU A 1 99 ? 14.285 -5.995 -4.602 1.00 93.62 99 LEU A CA 1
ATOM 818 C C . LEU A 1 99 ? 13.980 -4.928 -5.656 1.00 93.62 99 LEU A C 1
ATOM 820 O O . LEU A 1 99 ? 13.021 -5.073 -6.419 1.00 93.62 99 LEU A O 1
ATOM 824 N N . LEU A 1 100 ? 14.780 -3.862 -5.689 1.00 91.81 100 LEU A N 1
ATOM 825 C CA . LEU A 1 100 ? 14.520 -2.677 -6.504 1.00 91.81 100 LEU A CA 1
ATOM 826 C C . LEU A 1 100 ? 15.288 -2.661 -7.834 1.00 91.81 100 LEU A C 1
ATOM 828 O O . LEU A 1 100 ? 14.909 -1.914 -8.731 1.00 91.81 100 LEU A O 1
ATOM 832 N N . HIS A 1 101 ? 16.328 -3.480 -7.993 1.00 88.00 101 HIS A N 1
ATOM 833 C CA . HIS A 1 101 ? 17.147 -3.533 -9.205 1.00 88.00 101 HIS A CA 1
ATOM 834 C C . HIS A 1 101 ? 17.141 -4.925 -9.844 1.00 88.00 101 HIS A C 1
ATOM 836 O O . HIS A 1 101 ? 16.880 -5.916 -9.159 1.00 88.00 101 HIS A O 1
ATOM 842 N N . PRO A 1 102 ? 17.434 -5.034 -11.155 1.00 84.12 102 PRO A N 1
ATOM 843 C CA . PRO A 1 102 ? 17.602 -6.330 -11.794 1.00 84.12 102 PRO A CA 1
ATOM 844 C C . PRO A 1 102 ? 18.675 -7.138 -11.059 1.00 84.12 102 PRO A C 1
ATOM 846 O O . PRO A 1 102 ? 19.821 -6.707 -10.942 1.00 84.12 102 PRO A O 1
ATOM 849 N N . SER A 1 103 ? 18.291 -8.300 -10.543 1.00 83.25 103 SER A N 1
ATOM 850 C CA . SER A 1 103 ? 19.172 -9.188 -9.793 1.00 83.25 103 SER A CA 1
ATOM 851 C C . SER A 1 103 ? 18.866 -10.635 -10.148 1.00 83.25 103 SER A C 1
ATOM 853 O O . SER A 1 103 ? 17.719 -11.002 -10.400 1.00 83.25 103 SER A O 1
ATOM 855 N N . THR A 1 104 ? 19.904 -11.466 -10.169 1.00 80.19 104 THR A N 1
ATOM 856 C CA . THR A 1 104 ? 19.780 -12.920 -10.333 1.00 80.19 104 THR A CA 1
ATOM 857 C C . THR A 1 104 ? 19.494 -13.624 -9.005 1.00 80.19 104 THR A C 1
ATOM 859 O O . THR A 1 104 ? 19.146 -14.807 -8.994 1.00 80.19 104 THR A O 1
ATOM 862 N N . ARG A 1 105 ? 19.633 -12.917 -7.873 1.00 84.12 105 ARG A N 1
ATOM 863 C CA . ARG A 1 105 ? 19.362 -13.464 -6.541 1.00 84.12 105 ARG A CA 1
ATOM 864 C C . ARG A 1 105 ? 17.861 -13.596 -6.311 1.00 84.12 105 ARG A C 1
ATOM 866 O O . ARG A 1 105 ? 17.069 -12.736 -6.688 1.00 84.12 105 ARG A O 1
ATOM 873 N N . ARG A 1 106 ? 17.466 -14.693 -5.662 1.00 85.69 106 ARG A N 1
ATOM 874 C CA . ARG A 1 106 ? 16.073 -14.922 -5.270 1.00 85.69 106 ARG A CA 1
A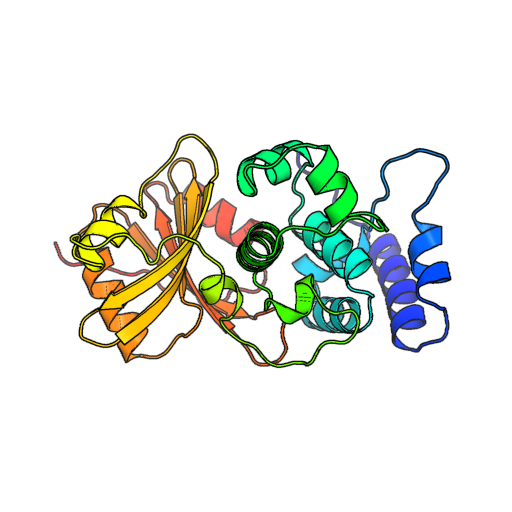TOM 875 C C . ARG A 1 106 ? 15.756 -14.102 -4.025 1.00 85.69 106 ARG A C 1
ATOM 877 O O . ARG A 1 106 ? 16.420 -14.255 -3.006 1.00 85.69 106 ARG A O 1
ATOM 884 N N . ILE A 1 107 ? 14.726 -13.269 -4.115 1.00 91.81 107 ILE A N 1
ATOM 885 C CA . ILE A 1 107 ? 14.162 -12.547 -2.972 1.00 91.81 107 ILE A CA 1
ATOM 886 C C . ILE A 1 107 ? 13.234 -13.506 -2.216 1.00 91.81 107 ILE A C 1
ATOM 888 O O . ILE A 1 107 ? 12.487 -14.260 -2.849 1.00 91.81 107 ILE A O 1
ATOM 892 N N . GLY A 1 108 ? 13.283 -13.474 -0.882 1.00 92.25 108 GLY A N 1
ATOM 893 C CA . GLY A 1 108 ? 12.396 -14.254 -0.016 1.00 92.25 108 GLY A CA 1
ATOM 894 C C . GLY A 1 108 ? 10.918 -13.988 -0.310 1.00 92.25 108 GLY A C 1
ATOM 895 O O . GLY A 1 108 ? 10.524 -12.879 -0.688 1.00 92.25 108 GLY A O 1
ATOM 896 N N . VAL A 1 109 ? 10.091 -15.021 -0.164 1.00 93.69 109 VAL A N 1
ATOM 897 C CA . VAL A 1 109 ? 8.656 -14.948 -0.472 1.00 93.69 109 VAL A CA 1
ATOM 898 C C . VAL A 1 109 ? 7.942 -14.045 0.535 1.00 93.69 109 VAL A C 1
ATOM 900 O O . VAL A 1 109 ? 7.109 -13.232 0.141 1.00 93.69 109 VAL A O 1
ATOM 903 N N . GLU A 1 110 ? 8.351 -14.121 1.794 1.00 93.69 110 GLU A N 1
ATOM 904 C CA . GLU A 1 110 ? 7.895 -13.326 2.929 1.00 93.69 110 GLU A CA 1
ATOM 905 C C . GLU A 1 110 ? 8.206 -11.838 2.699 1.00 93.69 110 GLU A C 1
ATOM 907 O O . GLU A 1 110 ? 7.329 -10.985 2.825 1.00 93.69 110 GLU A O 1
ATOM 912 N N . THR A 1 111 ? 9.429 -11.519 2.251 1.00 95.06 111 THR A N 1
ATOM 913 C CA . THR A 1 111 ? 9.837 -10.143 1.915 1.00 95.06 111 THR A CA 1
ATOM 914 C C . THR A 1 111 ? 8.991 -9.567 0.783 1.00 95.06 111 THR A C 1
ATOM 916 O O . THR A 1 111 ? 8.540 -8.424 0.863 1.00 95.06 111 THR A O 1
ATOM 919 N N . LEU A 1 112 ? 8.750 -10.345 -0.278 1.00 95.81 112 LEU A N 1
ATOM 920 C CA . LEU A 1 112 ? 7.884 -9.917 -1.378 1.00 95.81 112 LEU A CA 1
ATOM 921 C C . LEU A 1 112 ? 6.441 -9.720 -0.901 1.00 95.81 112 LEU A C 1
ATOM 923 O O . LEU A 1 112 ? 5.821 -8.715 -1.241 1.00 95.81 112 LEU A O 1
ATOM 927 N N . ALA A 1 113 ? 5.918 -10.637 -0.093 1.00 96.31 113 ALA A N 1
ATOM 928 C CA . ALA A 1 113 ? 4.570 -10.549 0.448 1.00 96.31 113 ALA A CA 1
ATOM 929 C C . ALA A 1 113 ? 4.372 -9.303 1.322 1.00 96.31 113 ALA A C 1
ATOM 931 O O . ALA A 1 113 ? 3.420 -8.544 1.115 1.00 96.31 113 ALA A O 1
ATOM 932 N N . LEU A 1 114 ? 5.309 -9.031 2.233 1.00 96.31 114 LEU A N 1
ATOM 933 C CA . LEU A 1 114 ? 5.290 -7.827 3.058 1.00 96.31 114 LEU A CA 1
ATOM 934 C C . LEU A 1 114 ? 5.443 -6.559 2.210 1.00 96.31 114 LEU A C 1
ATOM 936 O O . LEU A 1 114 ? 4.721 -5.586 2.425 1.00 96.31 114 LEU A O 1
ATOM 940 N N . PHE A 1 115 ? 6.293 -6.580 1.178 1.00 97.38 115 PHE A N 1
ATOM 941 C CA . PHE A 1 115 ? 6.381 -5.480 0.216 1.00 97.38 115 PHE A CA 1
ATOM 942 C C . PHE A 1 115 ? 5.038 -5.225 -0.485 1.00 97.38 115 PHE A C 1
ATOM 944 O O . PHE A 1 115 ? 4.630 -4.069 -0.627 1.00 97.38 115 PHE A O 1
ATOM 951 N N . GLY A 1 116 ? 4.325 -6.287 -0.875 1.00 97.25 116 GLY A N 1
ATOM 952 C CA . GLY A 1 116 ? 2.981 -6.209 -1.448 1.00 97.25 116 GLY A CA 1
ATOM 953 C C . GLY A 1 116 ? 1.958 -5.605 -0.485 1.00 97.25 116 GLY A C 1
ATOM 954 O O . GLY A 1 116 ? 1.192 -4.724 -0.879 1.00 97.25 116 GLY A O 1
ATOM 955 N N . ILE A 1 117 ? 1.996 -5.997 0.792 1.00 97.44 117 ILE A N 1
ATOM 956 C CA . ILE A 1 117 ? 1.152 -5.433 1.859 1.00 97.44 117 ILE A CA 1
ATOM 957 C C . ILE A 1 117 ? 1.444 -3.945 2.060 1.00 97.44 117 ILE A C 1
ATOM 959 O O . ILE A 1 117 ? 0.523 -3.129 2.031 1.00 97.44 117 ILE A O 1
ATOM 963 N N . ILE A 1 118 ? 2.716 -3.562 2.196 1.00 96.81 118 ILE A N 1
ATOM 964 C CA . ILE A 1 118 ? 3.132 -2.164 2.365 1.00 96.81 118 ILE A CA 1
ATOM 965 C C . IL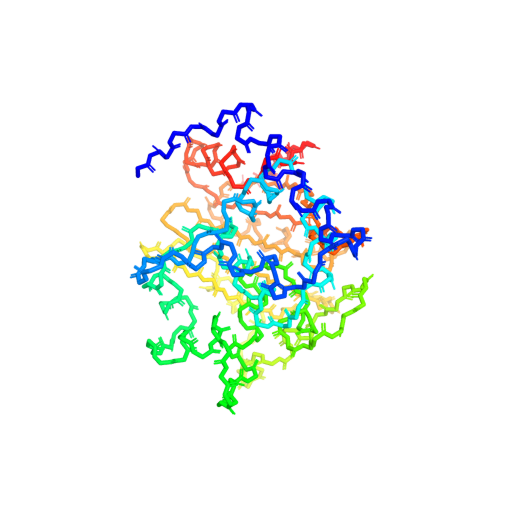E A 1 118 ? 2.563 -1.287 1.243 1.00 96.81 118 ILE A C 1
ATOM 967 O O . ILE A 1 118 ? 2.018 -0.216 1.525 1.00 96.81 118 ILE A O 1
ATOM 971 N N . HIS A 1 119 ? 2.632 -1.774 0.001 1.00 96.12 119 HIS A N 1
ATOM 972 C CA . HIS A 1 119 ? 2.246 -1.035 -1.201 1.00 96.12 119 HIS A CA 1
ATOM 973 C C . HIS A 1 119 ? 0.805 -1.275 -1.672 1.00 96.12 119 HIS A C 1
ATOM 975 O O . HIS A 1 119 ? 0.403 -0.701 -2.684 1.00 96.12 119 HIS A O 1
ATOM 981 N N . ARG A 1 120 ? 0.009 -2.065 -0.938 1.00 95.81 120 ARG A N 1
ATOM 982 C CA . ARG A 1 120 ? -1.398 -2.371 -1.253 1.00 95.81 120 ARG A CA 1
ATOM 983 C C . ARG A 1 120 ? -1.583 -2.966 -2.656 1.00 95.81 120 ARG A C 1
ATOM 985 O O . ARG A 1 120 ? -2.455 -2.533 -3.412 1.00 95.81 120 ARG A O 1
ATOM 992 N N . VAL A 1 121 ? -0.771 -3.966 -2.998 1.00 96.75 121 VAL A N 1
ATOM 993 C CA . VAL A 1 121 ? -0.859 -4.716 -4.263 1.00 96.75 121 VAL A CA 1
ATOM 994 C C . VAL A 1 121 ? -0.877 -6.228 -4.024 1.00 96.75 121 VAL A C 1
ATOM 996 O O . VAL A 1 121 ? -0.288 -6.677 -3.042 1.00 96.75 121 VAL A O 1
ATOM 999 N N . PRO A 1 122 ? -1.492 -7.037 -4.909 1.00 96.19 122 PRO A N 1
ATOM 1000 C CA . PRO A 1 122 ? -1.473 -8.496 -4.799 1.00 96.19 122 PRO A CA 1
ATOM 1001 C C . PRO A 1 122 ? -0.062 -9.077 -4.899 1.00 96.19 122 PRO A C 1
ATOM 1003 O O . PRO A 1 122 ? 0.832 -8.487 -5.512 1.00 96.19 122 PRO A O 1
ATOM 1006 N N . PHE A 1 123 ? 0.125 -10.294 -4.389 1.00 95.88 123 PHE A N 1
ATOM 1007 C CA . PHE A 1 123 ? 1.432 -10.958 -4.411 1.00 95.88 123 PHE A CA 1
ATOM 1008 C C . PHE A 1 123 ? 1.957 -11.182 -5.837 1.00 95.88 123 PHE A C 1
ATOM 1010 O O . PHE A 1 123 ? 3.147 -11.045 -6.131 1.00 95.88 123 PHE A O 1
ATOM 1017 N N . SER A 1 124 ? 1.053 -11.476 -6.773 1.00 95.69 124 SER A N 1
ATOM 1018 C CA . SER A 1 124 ? 1.406 -11.623 -8.186 1.00 95.69 124 SER A CA 1
ATOM 1019 C C . SER A 1 124 ? 2.026 -10.351 -8.773 1.00 95.69 124 SER A C 1
ATOM 1021 O O . SER A 1 124 ? 2.945 -10.458 -9.584 1.00 95.69 124 SER A O 1
ATOM 1023 N N . TRP A 1 125 ? 1.606 -9.169 -8.310 1.00 96.44 125 TRP A N 1
ATOM 1024 C CA . TRP A 1 125 ? 2.119 -7.886 -8.785 1.00 96.44 125 TRP A CA 1
ATOM 1025 C C . TRP A 1 125 ? 3.552 -7.625 -8.335 1.00 96.44 125 TRP A C 1
ATOM 1027 O O . TRP A 1 125 ? 4.304 -6.968 -9.039 1.00 96.44 125 TRP A O 1
ATOM 1037 N N . VAL A 1 126 ? 4.003 -8.174 -7.217 1.00 95.62 126 VAL A N 1
ATOM 1038 C CA . VAL A 1 126 ? 5.397 -7.979 -6.781 1.00 95.62 126 VAL A CA 1
ATOM 1039 C C . VAL A 1 126 ? 6.334 -9.067 -7.299 1.00 95.62 126 VAL A C 1
ATOM 1041 O O . VAL A 1 126 ? 7.545 -8.857 -7.343 1.00 95.62 126 VAL A O 1
ATOM 1044 N N . LYS A 1 127 ? 5.794 -10.226 -7.695 1.00 94.88 127 LYS A N 1
ATOM 1045 C CA . LYS A 1 127 ? 6.577 -11.420 -8.038 1.00 94.88 127 LYS A CA 1
ATOM 1046 C C . LYS A 1 127 ? 6.678 -11.710 -9.535 1.00 94.88 127 LYS A C 1
ATOM 1048 O O . LYS A 1 127 ? 7.732 -12.158 -9.974 1.00 94.88 127 LYS A O 1
ATOM 1053 N N . LYS A 1 128 ? 5.592 -11.549 -10.296 1.00 95.00 128 LYS A N 1
ATOM 1054 C CA . LYS A 1 128 ? 5.503 -12.008 -11.693 1.00 95.00 128 LYS A CA 1
ATOM 1055 C C . LYS A 1 128 ? 5.721 -10.857 -12.667 1.00 95.00 128 LYS A C 1
ATOM 1057 O O . LYS A 1 128 ? 5.234 -9.754 -12.425 1.00 95.00 128 LYS A O 1
ATOM 1062 N N . ASP A 1 129 ? 6.371 -11.127 -13.795 1.00 93.31 129 ASP A N 1
ATOM 1063 C CA . ASP A 1 129 ? 6.495 -10.132 -14.867 1.00 93.31 129 ASP A CA 1
ATOM 1064 C C . ASP A 1 129 ? 5.142 -9.838 -15.505 1.00 93.31 129 ASP A C 1
ATOM 1066 O O . ASP A 1 129 ? 4.759 -8.682 -15.639 1.00 93.31 129 ASP A O 1
ATOM 1070 N N . GLN A 1 130 ? 4.362 -10.880 -15.783 1.00 93.50 130 GLN A N 1
ATOM 1071 C CA . GLN A 1 130 ? 2.994 -10.744 -16.271 1.00 93.50 130 GLN A CA 1
ATOM 1072 C C . GLN A 1 130 ? 1.995 -10.878 -15.123 1.00 93.50 130 GLN A C 1
ATOM 1074 O O . GLN A 1 130 ? 2.043 -11.829 -14.336 1.00 93.50 130 GLN A O 1
ATOM 1079 N N . VAL A 1 131 ? 1.074 -9.921 -15.041 1.00 93.56 131 VAL A N 1
ATOM 1080 C CA . VAL A 1 131 ? 0.058 -9.839 -13.988 1.00 93.56 131 VAL A CA 1
ATOM 1081 C C . VAL A 1 131 ? -1.341 -9.832 -14.577 1.00 93.56 131 VAL A C 1
ATOM 1083 O O . VAL A 1 131 ? -1.538 -9.560 -15.757 1.00 93.56 131 VAL A O 1
ATOM 1086 N N . ILE A 1 132 ? -2.323 -10.121 -13.729 1.00 91.94 132 ILE A N 1
ATOM 1087 C CA . ILE A 1 132 ? -3.742 -9.999 -14.059 1.00 91.94 132 ILE A CA 1
ATOM 1088 C C . ILE A 1 132 ? -4.375 -8.899 -13.205 1.00 91.94 132 ILE A C 1
ATOM 1090 O O . ILE A 1 132 ? -3.957 -8.654 -12.069 1.00 91.94 132 ILE A O 1
ATOM 1094 N N . ASN A 1 133 ? -5.417 -8.261 -13.738 1.00 90.69 133 ASN A N 1
ATOM 1095 C CA . ASN A 1 133 ? -6.211 -7.247 -13.036 1.00 90.69 133 ASN A CA 1
ATOM 1096 C C . ASN A 1 133 ? -7.221 -7.897 -12.081 1.00 90.69 133 ASN A C 1
ATOM 1098 O O . ASN A 1 133 ? -8.428 -7.706 -12.202 1.00 90.69 133 ASN A O 1
ATOM 1102 N N . LYS A 1 134 ? -6.718 -8.710 -11.152 1.00 92.50 134 LYS A N 1
ATOM 1103 C CA . LYS A 1 134 ? -7.510 -9.386 -10.129 1.00 92.50 134 LYS A CA 1
ATOM 1104 C C . LYS A 1 134 ? -6.822 -9.226 -8.783 1.00 92.50 134 LYS A C 1
ATOM 1106 O O . LYS A 1 134 ? -5.613 -9.418 -8.682 1.00 92.50 134 LYS A O 1
ATOM 1111 N N . TRP A 1 135 ? -7.601 -8.877 -7.768 1.00 92.94 135 TRP A N 1
ATOM 1112 C CA . TRP A 1 135 ? -7.125 -8.860 -6.395 1.00 92.94 135 TRP A CA 1
ATOM 1113 C C . TRP A 1 135 ? -7.145 -10.266 -5.794 1.00 92.94 135 TRP A C 1
ATOM 1115 O O . TRP A 1 135 ? -8.092 -11.029 -6.002 1.00 92.94 135 TRP A O 1
ATOM 1125 N N . ASP A 1 136 ? -6.115 -10.574 -5.013 1.00 90.69 136 ASP A N 1
ATOM 1126 C CA . ASP A 1 136 ? -6.021 -11.753 -4.162 1.00 90.69 136 ASP A CA 1
ATOM 1127 C C . ASP A 1 136 ? -5.371 -11.376 -2.821 1.00 90.69 136 ASP A C 1
ATOM 1129 O O . ASP A 1 136 ? -4.710 -10.340 -2.702 1.00 90.69 136 ASP A O 1
ATOM 1133 N N . SER A 1 137 ? -5.576 -12.216 -1.805 1.00 90.56 137 SER A N 1
ATOM 1134 C CA . SER A 1 137 ? -5.001 -12.037 -0.466 1.00 90.56 137 SER A CA 1
ATOM 1135 C C . SER A 1 137 ? -3.742 -12.888 -0.250 1.00 90.56 137 SER A C 1
ATOM 1137 O O . SER A 1 137 ? -3.353 -13.115 0.893 1.00 90.56 137 SER A O 1
ATOM 1139 N N . HIS A 1 138 ? -3.066 -13.347 -1.311 1.00 93.75 138 HIS A N 1
ATOM 1140 C CA . HIS A 1 138 ? -1.949 -14.291 -1.170 1.00 93.75 138 HIS A CA 1
ATOM 1141 C C . HIS A 1 138 ? -0.721 -13.706 -0.472 1.00 93.75 138 HIS A C 1
ATOM 1143 O O . HIS A 1 138 ? 0.104 -14.461 0.028 1.00 93.75 138 HIS A O 1
ATOM 1149 N N . ASN A 1 139 ? -0.594 -12.378 -0.359 1.00 94.94 139 ASN A N 1
ATOM 1150 C CA . ASN A 1 139 ? 0.456 -11.810 0.492 1.00 94.94 139 ASN A CA 1
ATOM 1151 C C . ASN A 1 139 ? 0.320 -12.298 1.941 1.00 94.94 139 ASN A C 1
ATOM 1153 O O . ASN A 1 139 ? 1.307 -12.637 2.580 1.00 94.94 139 ASN A O 1
ATOM 1157 N N . PHE A 1 140 ? -0.909 -12.371 2.450 1.00 93.69 140 PHE A N 1
ATOM 1158 C CA . PHE A 1 140 ? -1.169 -12.804 3.819 1.00 93.69 140 PHE A CA 1
ATOM 1159 C C . PHE A 1 140 ? -0.891 -14.292 4.012 1.00 93.69 140 PHE A C 1
ATOM 1161 O O . PHE A 1 140 ? -0.621 -14.726 5.128 1.00 93.69 140 PHE A O 1
ATOM 1168 N N . ASP A 1 141 ? -0.907 -15.069 2.924 1.00 90.50 141 ASP A N 1
ATOM 1169 C CA . ASP A 1 141 ? -0.618 -16.489 3.007 1.00 90.50 141 ASP A CA 1
ATOM 1170 C C . ASP A 1 141 ? 0.843 -16.788 3.350 1.00 90.50 141 ASP A C 1
ATOM 1172 O O . ASP A 1 141 ? 1.153 -17.861 3.868 1.00 90.50 141 ASP A O 1
ATOM 1176 N N . HIS A 1 142 ? 1.721 -15.839 3.055 1.00 88.31 142 HIS A N 1
ATOM 1177 C CA . HIS A 1 142 ? 3.164 -15.946 3.198 1.00 88.31 142 HIS A CA 1
ATOM 1178 C C . HIS A 1 142 ? 3.691 -15.254 4.459 1.00 88.31 142 HIS A C 1
ATOM 1180 O O . HIS A 1 142 ? 4.895 -15.073 4.591 1.00 88.31 142 HIS A O 1
ATOM 1186 N N . LEU A 1 143 ? 2.808 -14.827 5.363 1.00 82.88 143 LEU A N 1
ATOM 1187 C CA . LEU A 1 143 ? 3.212 -14.292 6.659 1.00 82.88 143 LEU A CA 1
ATOM 1188 C C . LEU A 1 143 ? 3.362 -15.450 7.651 1.00 82.88 143 LEU A C 1
ATOM 1190 O O . LEU A 1 143 ? 2.452 -16.266 7.802 1.00 82.88 143 LEU A O 1
ATOM 1194 N N . ASP A 1 144 ? 4.510 -15.499 8.325 1.00 61.22 144 ASP A N 1
ATOM 1195 C CA . ASP A 1 144 ? 4.977 -16.625 9.157 1.00 61.22 144 ASP A CA 1
ATOM 1196 C C . ASP A 1 144 ? 4.202 -16.787 10.490 1.00 61.22 144 ASP A C 1
ATOM 1198 O O . ASP A 1 144 ? 4.455 -17.674 11.301 1.00 61.22 144 ASP A O 1
ATOM 1202 N N . ASP A 1 145 ? 3.195 -15.944 10.722 1.00 59.19 145 ASP A N 1
ATOM 1203 C CA . ASP A 1 145 ? 2.544 -15.773 12.025 1.00 59.19 145 ASP A CA 1
ATOM 1204 C C . ASP A 1 145 ? 1.389 -16.764 12.297 1.00 59.19 145 ASP A C 1
ATOM 1206 O O . ASP A 1 145 ? 0.704 -16.670 13.317 1.00 59.19 145 ASP A O 1
ATOM 1210 N N . ARG A 1 146 ? 1.161 -17.757 11.419 1.00 50.97 146 ARG A N 1
ATOM 1211 C CA . ARG A 1 146 ? 0.082 -18.759 11.600 1.00 50.97 146 ARG A CA 1
ATOM 1212 C C . ARG A 1 146 ? 0.351 -19.779 12.716 1.00 50.97 146 ARG A C 1
ATOM 1214 O O . ARG A 1 146 ? -0.539 -20.558 13.041 1.00 50.97 146 ARG A O 1
ATOM 1221 N N . ASN A 1 147 ? 1.551 -19.778 13.300 1.00 41.84 147 ASN A N 1
ATOM 1222 C CA . ASN A 1 147 ? 1.978 -20.738 14.324 1.00 41.84 147 ASN A CA 1
ATOM 1223 C C . ASN A 1 147 ? 1.771 -20.268 15.777 1.00 41.84 147 ASN A C 1
ATOM 1225 O O . ASN A 1 147 ? 2.263 -20.916 16.702 1.00 41.84 147 ASN A O 1
ATOM 1229 N N . GLN A 1 148 ? 1.021 -19.189 16.028 1.00 53.06 148 GLN A N 1
ATOM 1230 C CA . GLN A 1 148 ? 0.705 -18.751 17.395 1.00 53.06 148 GLN A CA 1
ATOM 1231 C C . GLN A 1 148 ? -0.488 -19.525 17.983 1.00 53.06 148 GLN A C 1
ATOM 1233 O O . GLN A 1 148 ? -1.542 -18.972 18.296 1.00 53.06 148 GLN A O 1
ATOM 1238 N N . ASN A 1 149 ? -0.302 -20.837 18.140 1.00 44.88 149 ASN A N 1
ATOM 1239 C CA . ASN A 1 149 ? -1.207 -21.712 18.878 1.00 44.88 149 ASN A CA 1
ATOM 1240 C C . ASN A 1 149 ? -1.294 -21.216 20.332 1.00 44.88 149 ASN A C 1
ATOM 1242 O O . ASN A 1 149 ? -0.317 -21.360 21.065 1.00 44.88 149 ASN A O 1
ATOM 1246 N N . ASN A 1 150 ? -2.429 -20.600 20.703 1.00 52.84 150 ASN A N 1
ATOM 1247 C CA . ASN A 1 150 ? -3.010 -20.437 22.059 1.00 52.84 150 ASN A CA 1
ATOM 1248 C C . ASN A 1 150 ? -3.557 -19.031 22.388 1.00 52.84 150 ASN A C 1
ATOM 1250 O O . ASN A 1 150 ? -4.193 -18.884 23.431 1.00 52.84 150 ASN A O 1
ATOM 1254 N N . LYS A 1 151 ? -3.372 -18.001 21.547 1.00 62.97 151 LYS A N 1
ATOM 1255 C CA . LYS A 1 151 ? -4.018 -16.688 21.762 1.00 62.97 151 LYS A CA 1
ATOM 1256 C C . LYS A 1 151 ? -5.302 -16.559 20.941 1.00 62.97 151 LYS A C 1
ATOM 1258 O O . LYS A 1 151 ? -5.336 -16.928 19.774 1.00 62.97 151 LYS A O 1
ATOM 1263 N N . ASN A 1 152 ? -6.345 -15.999 21.554 1.00 84.38 152 ASN A N 1
ATOM 1264 C CA . ASN A 1 152 ? -7.548 -15.551 20.854 1.00 84.38 152 ASN A CA 1
ATOM 1265 C C . ASN A 1 152 ? -7.161 -14.495 19.801 1.00 84.38 152 ASN A C 1
ATOM 1267 O O . ASN A 1 152 ? -6.492 -13.513 20.129 1.00 84.38 152 ASN A O 1
ATOM 1271 N N . ASP A 1 153 ? -7.588 -14.690 18.552 1.00 86.00 153 ASP A N 1
ATOM 1272 C CA . ASP A 1 153 ? -7.293 -13.805 17.417 1.00 86.00 153 ASP A CA 1
ATOM 1273 C C . ASP A 1 153 ? -7.663 -12.341 17.701 1.00 86.00 153 ASP A C 1
ATOM 1275 O O . ASP A 1 153 ? -6.928 -11.428 17.323 1.00 86.00 153 ASP A O 1
ATOM 1279 N N . VAL A 1 154 ? -8.768 -12.111 18.420 1.00 88.00 154 VAL A N 1
ATOM 1280 C CA . VAL A 1 154 ? -9.219 -10.765 18.809 1.00 88.00 154 VAL A CA 1
ATOM 1281 C C . VAL A 1 154 ? -8.208 -10.088 19.730 1.00 88.00 154 VAL A C 1
ATOM 1283 O O . VAL A 1 154 ? -7.864 -8.927 19.517 1.00 88.00 154 VAL A O 1
ATOM 1286 N N . ASP A 1 155 ? -7.719 -10.800 20.743 1.00 88.62 155 ASP A N 1
ATOM 1287 C CA . ASP A 1 155 ? -6.793 -10.238 21.727 1.00 88.62 155 ASP A CA 1
ATOM 1288 C C . ASP A 1 155 ? -5.415 -9.996 21.099 1.00 88.62 155 ASP A C 1
ATOM 1290 O O . ASP A 1 155 ? -4.832 -8.929 21.287 1.00 88.62 155 ASP A O 1
ATOM 1294 N N . ARG A 1 156 ? -4.951 -10.913 20.235 1.00 88.69 156 ARG A N 1
ATOM 1295 C CA . ARG A 1 156 ? -3.744 -10.704 19.418 1.00 88.69 156 ARG A CA 1
ATOM 1296 C C . ARG A 1 156 ? -3.873 -9.462 18.536 1.00 88.69 156 ARG A C 1
ATOM 1298 O O . ARG A 1 156 ? -2.938 -8.671 18.437 1.00 88.69 156 ARG A O 1
ATOM 1305 N N . PHE A 1 157 ? -5.016 -9.281 17.880 1.00 90.81 157 PHE A N 1
ATOM 1306 C CA . PHE A 1 157 ? -5.234 -8.118 17.029 1.00 90.81 157 PHE A CA 1
ATOM 1307 C C . PHE A 1 157 ? -5.261 -6.813 17.838 1.00 90.81 157 PHE A C 1
ATOM 1309 O O . PHE A 1 157 ? -4.656 -5.829 17.415 1.00 90.81 157 PHE A O 1
ATOM 1316 N N . LYS A 1 158 ? -5.872 -6.808 19.030 1.00 90.88 158 LYS A N 1
ATOM 1317 C CA . LYS A 1 158 ? -5.846 -5.656 19.949 1.00 90.88 158 LYS A CA 1
ATOM 1318 C C . LYS A 1 158 ? -4.427 -5.253 20.349 1.00 90.88 158 LYS A C 1
ATOM 1320 O O . LYS A 1 158 ? -4.119 -4.067 20.351 1.00 90.88 158 LYS A O 1
ATOM 1325 N N . GLU A 1 159 ? -3.550 -6.221 20.617 1.00 90.12 159 GLU A N 1
ATOM 1326 C CA . GLU A 1 159 ? -2.129 -5.963 20.909 1.00 90.12 159 GLU A CA 1
ATOM 1327 C C . GLU A 1 159 ? -1.394 -5.298 19.725 1.00 90.12 159 GLU A C 1
ATOM 1329 O O . GLU A 1 159 ? -0.389 -4.613 19.919 1.00 90.12 159 GLU A O 1
ATOM 1334 N N . LYS A 1 160 ? -1.893 -5.472 18.493 1.00 91.62 160 LYS A N 1
ATOM 1335 C CA . LYS A 1 160 ? -1.292 -4.934 17.264 1.00 91.62 160 LYS A CA 1
ATOM 1336 C C . LYS A 1 160 ? -1.773 -3.524 16.896 1.00 91.62 160 LYS A C 1
ATOM 1338 O O . LYS A 1 160 ? -1.056 -2.842 16.164 1.00 91.62 160 LYS A O 1
ATOM 1343 N N . ILE A 1 161 ? -2.939 -3.078 17.371 1.00 93.50 161 ILE A N 1
ATOM 1344 C CA . ILE A 1 161 ? -3.509 -1.747 17.077 1.00 93.50 161 ILE A CA 1
ATOM 1345 C C . ILE A 1 161 ? -3.105 -0.713 18.132 1.00 93.50 161 ILE A C 1
ATOM 1347 O O . ILE A 1 161 ? -3.928 -0.213 18.893 1.00 93.50 161 ILE A O 1
ATOM 1351 N N . ILE A 1 162 ? -1.816 -0.388 18.165 1.00 93.56 162 ILE A N 1
ATOM 1352 C CA . ILE A 1 162 ? -1.223 0.517 19.155 1.00 93.56 162 ILE A CA 1
ATOM 1353 C C . ILE A 1 162 ? -0.468 1.663 18.484 1.00 93.56 162 ILE A C 1
ATOM 1355 O O . ILE A 1 162 ? 0.122 1.491 17.418 1.00 93.56 162 ILE A O 1
ATOM 1359 N N . PHE A 1 163 ? -0.414 2.828 19.130 1.00 93.12 163 PHE A N 1
ATOM 1360 C CA . PHE A 1 163 ? 0.520 3.875 18.712 1.00 93.12 163 PHE A CA 1
ATOM 1361 C C . PHE A 1 163 ? 1.959 3.453 18.994 1.00 93.12 163 PHE A C 1
ATOM 1363 O O . PHE A 1 163 ? 2.285 2.949 20.069 1.00 93.12 163 PHE A O 1
ATOM 1370 N N . THR A 1 164 ? 2.838 3.703 18.031 1.00 91.12 164 THR A N 1
ATOM 1371 C CA . THR A 1 164 ? 4.260 3.367 18.123 1.00 91.12 164 THR A CA 1
ATOM 1372 C C . THR A 1 164 ? 5.102 4.586 17.787 1.00 91.12 164 THR A C 1
ATOM 1374 O O . THR A 1 164 ? 4.750 5.365 16.909 1.00 91.12 164 THR A O 1
ATOM 1377 N N . SER A 1 165 ? 6.239 4.757 18.463 1.00 88.69 165 SER A N 1
ATOM 1378 C CA . SER A 1 165 ? 7.175 5.857 18.176 1.00 88.69 165 SER A CA 1
ATOM 1379 C C . SER A 1 165 ? 7.802 5.753 16.783 1.00 88.69 165 SER A C 1
ATOM 1381 O O . SER A 1 165 ? 8.152 6.762 16.172 1.00 88.69 165 SER A O 1
ATOM 1383 N N . GLU A 1 166 ? 7.935 4.531 16.272 1.00 90.31 166 GLU A N 1
ATOM 1384 C CA . GLU A 1 166 ? 8.414 4.240 14.927 1.00 90.31 166 GLU A CA 1
ATOM 1385 C C . GLU A 1 166 ? 7.271 3.781 14.030 1.00 90.31 166 GLU A C 1
ATOM 1387 O O . GLU A 1 166 ? 6.343 3.107 14.478 1.00 90.31 166 GLU A O 1
ATOM 1392 N N . ARG A 1 167 ? 7.364 4.100 12.737 1.00 93.69 167 ARG A N 1
ATOM 1393 C CA . ARG A 1 167 ? 6.411 3.611 11.743 1.00 93.69 167 ARG A CA 1
ATOM 1394 C C . ARG A 1 167 ? 6.602 2.111 11.534 1.00 93.69 167 ARG A C 1
ATOM 1396 O O . ARG A 1 167 ? 7.691 1.682 11.162 1.00 93.69 167 ARG A O 1
ATOM 1403 N N . ARG A 1 168 ? 5.532 1.336 11.700 1.00 95.00 168 ARG A N 1
ATOM 1404 C CA . ARG A 1 168 ? 5.506 -0.111 11.434 1.00 95.00 168 ARG A CA 1
ATOM 1405 C C . ARG A 1 168 ? 4.341 -0.444 10.525 1.00 95.00 168 ARG A C 1
ATOM 1407 O O . ARG A 1 168 ? 3.277 0.150 10.667 1.00 95.00 168 ARG A O 1
ATOM 1414 N N . ILE A 1 169 ? 4.538 -1.369 9.590 1.00 95.88 169 ILE A N 1
ATOM 1415 C CA . ILE A 1 169 ? 3.482 -1.859 8.701 1.00 95.88 169 ILE A CA 1
ATOM 1416 C C . ILE A 1 169 ? 3.558 -3.377 8.683 1.00 95.88 169 ILE A C 1
ATOM 1418 O O . ILE A 1 169 ? 4.615 -3.931 8.409 1.00 95.88 169 ILE A O 1
ATOM 1422 N N . GLN A 1 170 ? 2.433 -4.035 8.924 1.00 94.00 170 GLN A N 1
ATOM 1423 C CA . GLN A 1 170 ? 2.337 -5.489 8.926 1.00 94.00 170 GLN A CA 1
ATOM 1424 C C . GLN A 1 170 ? 1.005 -5.947 8.336 1.00 94.00 170 GLN A C 1
ATOM 1426 O O . GLN A 1 170 ? 0.039 -5.182 8.270 1.00 94.00 170 GLN A O 1
ATOM 1431 N N . GLY A 1 171 ? 0.956 -7.201 7.896 1.00 94.25 171 GLY A N 1
ATOM 1432 C CA . GLY A 1 171 ? -0.298 -7.877 7.590 1.00 94.25 171 GLY A CA 1
ATOM 1433 C C . GLY A 1 171 ? -0.722 -8.771 8.748 1.00 94.25 171 GLY A C 1
ATOM 1434 O O . GLY A 1 171 ? 0.122 -9.303 9.464 1.00 94.25 171 GLY A O 1
ATOM 1435 N N . ASP A 1 172 ? -2.024 -8.947 8.925 1.00 93.12 172 ASP A N 1
ATOM 1436 C CA . ASP A 1 172 ? -2.586 -9.926 9.846 1.00 93.12 172 ASP A CA 1
ATOM 1437 C C . ASP A 1 172 ? -3.826 -10.587 9.238 1.00 93.12 172 ASP A C 1
ATOM 1439 O O . ASP A 1 172 ? -4.519 -10.005 8.395 1.00 93.12 172 ASP A O 1
ATOM 1443 N N . VAL A 1 173 ? -4.093 -11.812 9.682 1.00 92.69 173 VAL A N 1
ATOM 1444 C CA . VAL A 1 173 ? -5.296 -12.569 9.350 1.00 92.69 173 VAL A CA 1
ATOM 1445 C C . VAL A 1 173 ? -6.010 -12.904 10.648 1.00 92.69 173 VAL A C 1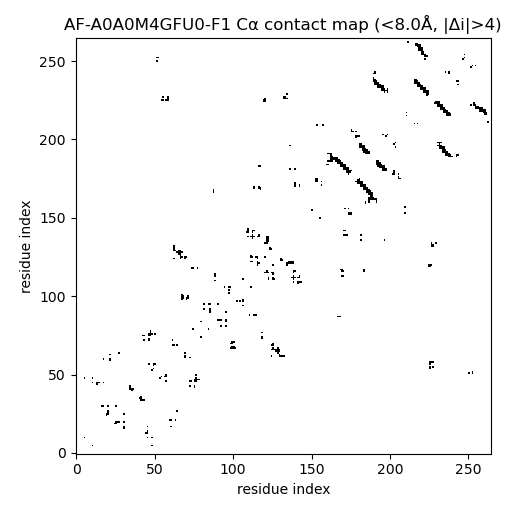
ATOM 1447 O O . VAL A 1 173 ? -5.509 -13.688 11.450 1.00 92.69 173 VAL A O 1
ATOM 1450 N N . VAL A 1 174 ? -7.174 -12.299 10.858 1.00 91.06 174 VAL A N 1
ATOM 1451 C CA . VAL A 1 174 ? -7.898 -12.368 12.133 1.00 91.06 174 VAL A CA 1
ATOM 1452 C C . VAL A 1 174 ? -9.246 -13.028 11.897 1.00 91.06 174 VAL A C 1
ATOM 1454 O O . VAL A 1 174 ? -10.010 -12.569 11.047 1.00 91.06 174 VAL A O 1
ATOM 1457 N N . ASN A 1 175 ? -9.559 -14.090 12.635 1.00 89.94 175 ASN A N 1
ATOM 1458 C CA . ASN A 1 175 ? -10.886 -14.689 12.625 1.00 89.94 175 ASN A CA 1
ATOM 1459 C C . ASN A 1 175 ? -11.746 -14.100 13.749 1.00 89.94 175 ASN A C 1
ATOM 1461 O O . ASN A 1 175 ? -11.466 -14.286 14.932 1.00 89.94 175 ASN A O 1
ATOM 1465 N N . ILE A 1 176 ? -12.823 -13.406 13.383 1.00 86.56 176 ILE A N 1
ATOM 1466 C CA . ILE A 1 176 ? -13.768 -12.816 14.335 1.00 86.56 176 ILE A CA 1
ATOM 1467 C C . ILE A 1 176 ? -15.151 -13.370 14.031 1.00 86.56 176 ILE A C 1
ATOM 1469 O O . ILE A 1 176 ? -15.701 -13.123 12.960 1.00 86.56 176 ILE A O 1
ATOM 1473 N N . GLN A 1 177 ? -15.729 -14.116 14.976 1.00 83.44 177 GLN A N 1
ATOM 1474 C CA . GLN A 1 177 ? -17.079 -14.686 14.838 1.00 83.44 177 GLN A CA 1
ATOM 1475 C C . GLN A 1 177 ? -17.254 -15.522 13.547 1.00 83.44 177 GLN A C 1
ATOM 1477 O O . GLN A 1 177 ? -18.311 -15.500 12.904 1.00 83.44 177 GLN A O 1
ATOM 1482 N N . GLY A 1 178 ? -16.199 -16.239 13.143 1.00 84.50 178 GLY A N 1
ATOM 1483 C CA . GLY A 1 178 ? -16.166 -17.052 11.925 1.00 84.50 178 GLY A CA 1
ATOM 1484 C C . GLY A 1 178 ? -15.857 -16.273 10.642 1.00 84.50 178 GLY A C 1
ATOM 1485 O O . GLY A 1 178 ? -15.853 -16.871 9.567 1.00 84.50 178 GLY A O 1
ATOM 1486 N N . ASN A 1 179 ? -15.606 -14.964 10.726 1.00 87.88 179 ASN A N 1
ATOM 1487 C CA . ASN A 1 179 ? -15.225 -14.132 9.589 1.00 87.88 179 ASN A CA 1
ATOM 1488 C C . ASN A 1 179 ? -13.714 -13.962 9.531 1.00 87.88 179 ASN A C 1
ATOM 1490 O O . ASN A 1 179 ? -13.112 -13.421 10.457 1.00 87.88 179 ASN A O 1
ATOM 1494 N N . LEU A 1 180 ? -13.116 -14.366 8.414 1.00 91.31 180 LEU A N 1
ATOM 1495 C CA . LEU A 1 180 ? -11.694 -14.175 8.169 1.00 91.31 180 LEU A CA 1
ATOM 1496 C C . LEU A 1 180 ? -11.437 -12.764 7.628 1.00 91.31 180 LEU A C 1
ATOM 1498 O O . LEU A 1 180 ? -11.850 -12.432 6.512 1.00 91.31 180 LEU A O 1
ATOM 1502 N N . LEU A 1 181 ? -10.758 -11.933 8.412 1.00 93.94 181 LEU A N 1
ATOM 1503 C CA . LEU A 1 181 ? -10.371 -10.579 8.034 1.00 93.94 181 LEU A CA 1
ATOM 1504 C C . LEU A 1 181 ? -8.918 -10.555 7.573 1.00 93.94 181 LEU A C 1
ATOM 1506 O O . LEU A 1 181 ? -8.038 -11.018 8.293 1.00 93.94 181 LEU A O 1
ATOM 1510 N N . TYR A 1 182 ? -8.667 -9.963 6.406 1.00 95.38 182 TYR A N 1
ATOM 1511 C CA . TYR A 1 182 ? -7.315 -9.678 5.926 1.00 95.38 182 TYR A CA 1
ATOM 1512 C C . TYR A 1 182 ? -7.011 -8.205 6.176 1.00 95.38 182 TYR A C 1
ATOM 1514 O O . TYR A 1 182 ? -7.638 -7.328 5.573 1.00 95.38 182 TYR A O 1
ATOM 1522 N N . LEU A 1 183 ? -6.079 -7.940 7.088 1.00 96.81 183 LEU A N 1
ATOM 1523 C CA . LEU A 1 183 ? -5.849 -6.611 7.638 1.00 96.81 183 LEU A CA 1
ATOM 1524 C C . LEU A 1 183 ? -4.419 -6.166 7.374 1.00 96.81 183 LEU A C 1
ATOM 1526 O O . LEU A 1 183 ? -3.472 -6.810 7.815 1.00 96.81 183 LEU A O 1
ATOM 1530 N N . ARG A 1 184 ? -4.245 -5.025 6.712 1.00 97.25 184 ARG A N 1
ATOM 1531 C CA . ARG A 1 184 ? -2.972 -4.298 6.769 1.00 97.25 184 ARG A CA 1
ATOM 1532 C C . ARG A 1 184 ? -3.047 -3.326 7.934 1.00 97.25 184 ARG A C 1
ATOM 1534 O O . ARG A 1 184 ? -3.932 -2.478 7.953 1.00 97.25 184 ARG A O 1
ATOM 1541 N N . ILE A 1 185 ? -2.108 -3.423 8.861 1.00 97.50 185 ILE A N 1
ATOM 1542 C CA . ILE A 1 185 ? -2.035 -2.579 10.053 1.00 97.50 185 ILE A CA 1
ATOM 1543 C C . ILE A 1 185 ? -0.794 -1.712 9.928 1.00 97.50 185 ILE A C 1
ATOM 1545 O O . ILE A 1 185 ? 0.301 -2.213 9.672 1.00 97.50 185 ILE A O 1
ATOM 1549 N N . GLU A 1 186 ? -0.962 -0.411 10.098 1.00 97.62 186 GLU A N 1
ATOM 1550 C CA . GLU A 1 186 ? 0.120 0.551 10.093 1.00 97.62 186 GLU A CA 1
ATOM 1551 C C . GLU A 1 186 ? 0.070 1.420 11.345 1.00 97.62 186 GLU A C 1
ATOM 1553 O O . GLU A 1 186 ? -0.853 2.207 11.534 1.00 97.62 186 GLU A O 1
ATOM 1558 N N . ASN A 1 187 ? 1.103 1.294 12.170 1.00 96.44 187 ASN A N 1
ATOM 1559 C CA . ASN A 1 187 ? 1.238 2.009 13.429 1.00 96.44 187 ASN A CA 1
ATOM 1560 C C . ASN A 1 187 ? 2.236 3.155 13.265 1.00 96.44 187 ASN A C 1
ATOM 1562 O O . ASN A 1 187 ? 3.276 3.005 12.613 1.00 96.44 187 ASN A O 1
ATOM 1566 N N . ARG A 1 188 ? 1.900 4.313 13.832 1.00 94.31 188 ARG A N 1
ATOM 1567 C CA . ARG A 1 188 ? 2.714 5.531 13.853 1.00 94.31 188 ARG A CA 1
ATOM 1568 C C . ARG A 1 188 ? 2.516 6.255 15.184 1.00 94.31 188 ARG A C 1
ATOM 1570 O O . ARG A 1 188 ? 1.649 5.898 15.985 1.00 94.31 188 ARG A O 1
ATOM 1577 N N . SER A 1 189 ? 3.266 7.334 15.380 1.00 92.25 189 SER A N 1
ATOM 1578 C CA . SER A 1 189 ? 3.038 8.247 16.496 1.00 92.25 189 SER A CA 1
ATOM 1579 C C . SER A 1 189 ? 1.645 8.867 16.362 1.00 92.25 189 SER A C 1
ATOM 1581 O O . SER A 1 189 ? 1.371 9.550 15.376 1.00 92.25 189 SER A O 1
ATOM 1583 N N . ASN A 1 190 ? 0.776 8.623 17.346 1.00 92.56 190 ASN A N 1
ATOM 1584 C CA . ASN A 1 190 ? -0.590 9.163 17.462 1.00 92.56 190 ASN A CA 1
ATOM 1585 C C . ASN A 1 190 ? -1.591 8.741 16.370 1.00 92.56 190 ASN A C 1
ATOM 1587 O O . ASN A 1 190 ? -2.705 9.268 16.339 1.00 92.56 190 ASN A O 1
ATOM 1591 N N . ILE A 1 191 ? -1.214 7.814 15.482 1.00 95.62 191 ILE A N 1
ATOM 1592 C CA . ILE A 1 191 ? -2.076 7.293 14.418 1.00 95.62 191 ILE A CA 1
ATOM 1593 C C . ILE A 1 191 ? -1.908 5.778 14.283 1.00 95.62 191 ILE A C 1
ATOM 1595 O O . ILE A 1 191 ? -0.787 5.271 14.229 1.00 95.62 191 ILE A O 1
ATOM 1599 N N . VAL A 1 192 ? -3.029 5.079 14.120 1.00 97.06 192 VAL A N 1
ATOM 1600 C CA . VAL A 1 192 ? -3.101 3.697 13.634 1.00 97.06 192 VAL A CA 1
ATOM 1601 C C . VAL A 1 192 ? -3.969 3.676 12.380 1.00 97.06 192 VAL A C 1
ATOM 1603 O O . VAL A 1 192 ? -5.043 4.268 12.353 1.00 97.06 192 VAL A O 1
ATOM 1606 N N . ILE A 1 193 ? -3.521 2.999 11.329 1.00 97.88 193 ILE A N 1
ATOM 1607 C CA . ILE A 1 193 ? -4.270 2.817 10.084 1.00 97.88 193 ILE A CA 1
ATOM 1608 C C . ILE A 1 193 ? -4.517 1.322 9.904 1.00 97.88 193 ILE A C 1
ATOM 1610 O O . ILE A 1 193 ? -3.574 0.533 9.904 1.00 97.88 193 ILE A O 1
ATOM 1614 N N . VAL A 1 194 ? -5.775 0.934 9.725 1.00 98.19 194 VAL A N 1
ATOM 1615 C CA . VAL A 1 194 ? -6.176 -0.448 9.452 1.00 98.19 194 VAL A CA 1
ATOM 1616 C C . VAL A 1 194 ? -6.900 -0.494 8.114 1.00 98.19 194 VAL A C 1
ATOM 1618 O O . VAL A 1 194 ? -7.985 0.070 7.972 1.00 98.19 194 VAL A O 1
ATOM 1621 N N . ASP A 1 195 ? -6.324 -1.189 7.137 1.00 97.69 195 ASP A N 1
ATOM 1622 C CA . ASP A 1 195 ? -6.980 -1.443 5.858 1.00 97.69 195 ASP A CA 1
ATOM 1623 C C . ASP A 1 195 ? -7.636 -2.827 5.911 1.00 97.69 195 ASP A C 1
ATOM 1625 O O . ASP A 1 195 ? -6.947 -3.846 6.004 1.00 97.69 195 ASP A O 1
ATOM 1629 N N . LEU A 1 196 ? -8.964 -2.871 5.802 1.00 97.31 196 LEU A N 1
ATOM 1630 C CA . LEU A 1 196 ? -9.714 -4.098 5.569 1.00 97.31 196 LEU A CA 1
ATOM 1631 C C . LEU A 1 196 ? -9.697 -4.411 4.070 1.00 97.31 196 LEU A C 1
ATOM 1633 O O . LEU A 1 196 ? -10.309 -3.710 3.256 1.00 97.31 196 LEU A O 1
ATOM 1637 N N . VAL A 1 197 ? -8.970 -5.472 3.717 1.00 95.50 197 VAL A N 1
ATOM 1638 C CA . VAL A 1 197 ? -8.662 -5.841 2.328 1.00 95.50 197 VAL A CA 1
ATOM 1639 C C . VAL A 1 197 ? -9.806 -6.592 1.644 1.00 95.50 197 VAL A C 1
ATOM 1641 O O . VAL A 1 197 ? -9.951 -6.533 0.426 1.00 95.50 197 VAL A O 1
ATOM 1644 N N . ASN A 1 198 ? -10.653 -7.262 2.421 1.00 94.44 198 ASN A N 1
ATOM 1645 C CA . ASN A 1 198 ? -11.859 -7.947 1.964 1.00 94.44 198 ASN A CA 1
ATOM 1646 C C . ASN A 1 198 ? -13.123 -7.298 2.564 1.00 94.44 198 ASN A C 1
ATOM 1648 O O . ASN A 1 198 ? -13.810 -7.928 3.376 1.00 94.44 198 ASN A O 1
ATOM 1652 N N . PRO A 1 199 ? -13.429 -6.035 2.213 1.00 93.62 199 PRO A N 1
ATOM 1653 C CA . PRO A 1 199 ? -14.528 -5.304 2.823 1.00 93.62 199 PRO A CA 1
ATOM 1654 C C . PRO A 1 199 ? -15.881 -5.903 2.430 1.00 93.62 199 PRO A C 1
ATOM 1656 O O . PRO A 1 199 ? -16.201 -6.067 1.253 1.00 93.62 199 PRO A O 1
ATOM 1659 N N . ASN A 1 200 ? -16.681 -6.222 3.440 1.00 93.88 200 ASN A N 1
ATOM 1660 C CA . ASN A 1 200 ? -18.108 -6.491 3.329 1.00 93.88 200 ASN A CA 1
ATOM 1661 C C . ASN A 1 200 ? -18.769 -6.097 4.655 1.00 93.88 200 ASN A C 1
ATOM 1663 O O . ASN A 1 200 ? -18.087 -5.983 5.674 1.00 93.88 200 ASN A O 1
ATOM 1667 N N . THR A 1 201 ? -20.092 -5.939 4.663 1.00 93.50 201 THR A N 1
ATOM 1668 C CA . THR A 1 201 ? -20.835 -5.467 5.841 1.00 93.50 201 THR A CA 1
ATOM 1669 C C . THR A 1 201 ? -20.542 -6.275 7.106 1.00 93.50 201 THR A C 1
ATOM 1671 O O . THR A 1 201 ? -20.363 -5.691 8.171 1.00 93.50 201 THR A O 1
ATOM 1674 N N . ARG A 1 202 ? -20.442 -7.605 7.001 1.00 93.75 202 ARG A N 1
ATOM 1675 C CA . ARG A 1 202 ? -20.193 -8.482 8.151 1.00 93.75 202 ARG A CA 1
ATOM 1676 C C . ARG A 1 202 ? -18.769 -8.316 8.686 1.00 93.75 202 ARG A C 1
ATOM 1678 O O . ARG A 1 202 ? -18.579 -8.174 9.888 1.00 93.75 202 ARG A O 1
ATOM 1685 N N . ASN A 1 203 ? -17.787 -8.269 7.792 1.00 94.62 203 ASN A N 1
ATOM 1686 C CA . ASN A 1 203 ? -16.386 -8.040 8.134 1.00 94.62 203 ASN A CA 1
ATOM 1687 C C . ASN A 1 203 ? -16.171 -6.661 8.773 1.00 94.62 203 ASN A C 1
ATOM 1689 O O . ASN A 1 203 ? -15.425 -6.536 9.741 1.00 94.62 203 ASN A O 1
ATOM 1693 N N . GLU A 1 204 ? -16.847 -5.636 8.249 1.00 94.31 204 GLU A N 1
ATOM 1694 C CA . GLU A 1 204 ? -16.812 -4.280 8.798 1.00 94.31 204 GLU A CA 1
ATOM 1695 C C . GLU A 1 204 ? -17.401 -4.236 10.212 1.00 94.31 204 GLU A C 1
ATOM 1697 O O . GLU A 1 204 ? -16.761 -3.699 11.110 1.00 94.31 204 GLU A O 1
ATOM 1702 N N . GLN A 1 205 ? -18.563 -4.855 10.441 1.00 92.50 205 GLN A N 1
ATOM 1703 C CA . GLN A 1 205 ? -19.175 -4.944 11.774 1.00 92.50 205 GLN A CA 1
ATOM 1704 C C . GLN A 1 205 ? -18.279 -5.679 12.777 1.00 92.50 205 GLN A C 1
ATOM 1706 O O . GLN A 1 205 ? -18.084 -5.199 13.894 1.00 92.50 205 GLN A O 1
ATOM 1711 N N . SER A 1 206 ? -17.688 -6.810 12.376 1.00 92.00 206 SER A N 1
ATOM 1712 C CA . SER A 1 206 ? -16.741 -7.543 13.221 1.00 92.00 206 SER A CA 1
ATOM 1713 C C . SER A 1 206 ? -15.549 -6.673 13.623 1.00 92.00 206 SER A C 1
ATOM 1715 O O . SER A 1 206 ? -15.162 -6.673 14.790 1.00 92.00 206 SER A O 1
ATOM 1717 N N . LEU A 1 207 ? -14.998 -5.889 12.694 1.00 93.25 207 LEU A N 1
ATOM 1718 C CA . LEU A 1 207 ? -13.866 -5.011 12.978 1.00 93.25 207 LEU A CA 1
ATOM 1719 C C . LEU A 1 207 ? -14.256 -3.817 13.871 1.00 93.25 207 LEU A C 1
ATOM 1721 O O . LEU A 1 207 ? -13.540 -3.510 14.824 1.00 93.25 207 LEU A O 1
ATOM 1725 N N . LEU A 1 208 ? -15.411 -3.191 13.617 1.00 93.31 208 LEU A N 1
ATOM 1726 C CA . LEU A 1 208 ? -15.939 -2.090 14.435 1.00 93.31 208 LEU A CA 1
ATOM 1727 C C . LEU A 1 208 ? -16.145 -2.505 15.897 1.00 93.31 208 LEU A C 1
ATOM 1729 O O . LEU A 1 208 ? -15.765 -1.755 16.791 1.00 93.31 208 LEU A O 1
ATOM 1733 N N . SER A 1 209 ? -16.630 -3.727 16.144 1.00 89.94 209 SER A N 1
ATOM 1734 C CA . SER A 1 209 ? -16.822 -4.241 17.510 1.00 89.94 209 SER A CA 1
ATOM 1735 C C . SER A 1 209 ? -15.526 -4.324 18.327 1.00 89.94 209 SER A C 1
ATOM 1737 O O . SER A 1 209 ? -15.559 -4.300 19.556 1.00 89.94 209 SER A O 1
ATOM 1739 N N . ILE A 1 210 ? -14.368 -4.419 17.662 1.00 90.44 210 ILE A N 1
ATOM 1740 C CA . ILE A 1 210 ? -13.060 -4.374 18.326 1.00 90.44 210 ILE A CA 1
ATOM 1741 C C . ILE A 1 210 ? -12.648 -2.927 18.582 1.00 90.44 210 ILE A C 1
ATOM 1743 O O . ILE A 1 210 ? -12.114 -2.620 19.646 1.00 90.44 210 ILE A O 1
ATOM 1747 N N . PHE A 1 211 ? -12.889 -2.037 17.622 1.00 92.69 211 PHE A N 1
ATOM 1748 C CA . PHE A 1 211 ? -12.534 -0.628 17.751 1.00 92.69 211 PHE A CA 1
ATOM 1749 C C . PHE A 1 211 ? -13.335 0.098 18.837 1.00 92.69 211 PHE A C 1
ATOM 1751 O O . PHE A 1 211 ? -12.788 0.989 19.475 1.00 92.69 211 PHE A O 1
ATOM 1758 N N . GLU A 1 212 ? -14.569 -0.328 19.114 1.00 87.44 212 GLU A N 1
ATOM 1759 C CA . GLU A 1 212 ? -15.376 0.129 20.260 1.00 87.44 212 GLU A CA 1
ATOM 1760 C C . GLU A 1 212 ? -14.664 -0.033 21.611 1.00 87.44 212 GLU A C 1
ATOM 1762 O O . GLU A 1 212 ? -14.933 0.703 22.559 1.00 87.44 212 GLU A O 1
ATOM 1767 N N . GLN A 1 213 ? -13.739 -0.989 21.703 1.00 84.88 213 GLN A N 1
ATOM 1768 C CA . GLN A 1 213 ? -13.079 -1.377 22.948 1.00 84.88 213 GLN A CA 1
ATOM 1769 C C . GLN A 1 213 ? -11.768 -0.618 23.194 1.00 84.88 213 GLN A C 1
ATOM 1771 O O . GLN A 1 213 ? -11.068 -0.926 24.157 1.00 84.88 213 GLN A O 1
ATOM 1776 N N . ASN A 1 214 ? -11.403 0.336 22.330 1.00 85.31 214 ASN A N 1
ATOM 1777 C CA . ASN A 1 214 ? -10.203 1.153 22.496 1.00 85.31 214 ASN A CA 1
ATOM 1778 C C . ASN A 1 214 ? -10.530 2.635 22.749 1.00 85.31 214 ASN A C 1
ATOM 1780 O O . ASN A 1 214 ? -11.670 3.095 22.646 1.00 85.31 214 ASN A O 1
ATOM 1784 N N . ASP A 1 215 ? -9.505 3.394 23.130 1.00 87.00 215 ASP A N 1
ATOM 1785 C CA . ASP A 1 215 ? -9.632 4.812 23.482 1.00 87.00 215 ASP A CA 1
ATOM 1786 C C . ASP A 1 215 ? -9.394 5.771 22.318 1.00 87.00 215 ASP A C 1
ATOM 1788 O O . ASP A 1 215 ? -9.334 6.982 22.519 1.00 87.00 215 ASP A O 1
ATOM 1792 N N . TYR A 1 216 ? -9.285 5.255 21.095 1.00 91.81 216 TYR A N 1
ATOM 1793 C CA . TYR A 1 216 ? -9.007 6.082 19.929 1.00 91.81 216 TYR A CA 1
ATOM 1794 C C . TYR A 1 216 ? -10.297 6.638 19.340 1.00 91.81 216 TYR A C 1
ATOM 1796 O O . TYR A 1 216 ? -11.358 6.011 19.372 1.00 91.81 216 TYR A O 1
ATOM 1804 N N . GLN A 1 217 ? -10.190 7.812 18.728 1.00 93.94 217 GLN A N 1
ATOM 1805 C CA . GLN A 1 217 ? -11.203 8.272 17.792 1.00 93.94 217 GLN A CA 1
ATOM 1806 C C . GLN A 1 217 ? -10.966 7.591 16.449 1.00 93.94 217 GLN A C 1
ATOM 1808 O O . GLN A 1 217 ? -9.821 7.413 16.039 1.00 93.94 217 GLN A O 1
ATOM 1813 N N . TRP A 1 218 ? -12.041 7.221 15.753 1.00 96.00 218 TRP A N 1
ATOM 1814 C CA . TRP A 1 218 ? -11.941 6.526 14.475 1.00 96.00 218 TRP A CA 1
ATOM 1815 C C . TRP A 1 218 ? -12.669 7.283 13.369 1.00 96.00 218 TRP A C 1
ATOM 1817 O O . TRP A 1 218 ? -13.795 7.757 13.528 1.00 96.00 218 TRP A O 1
ATOM 1827 N N . VAL A 1 219 ? -12.041 7.345 12.200 1.00 96.12 219 VAL A N 1
ATOM 1828 C CA . VAL A 1 219 ? -12.719 7.648 10.937 1.00 96.12 219 VAL A CA 1
ATOM 1829 C C . VAL A 1 219 ? -12.566 6.476 9.985 1.00 96.12 219 VAL A C 1
ATOM 1831 O O . VAL A 1 219 ? -11.607 5.712 10.079 1.00 96.12 219 VAL A O 1
ATOM 1834 N N . SER A 1 220 ? -13.493 6.341 9.041 1.00 96.75 220 SER A N 1
ATOM 1835 C CA . SER A 1 220 ? -13.358 5.374 7.957 1.00 96.75 220 SER A CA 1
ATOM 1836 C C . SER A 1 220 ? -13.718 5.950 6.599 1.00 96.75 220 SER A C 1
ATOM 1838 O O . SER A 1 220 ? -1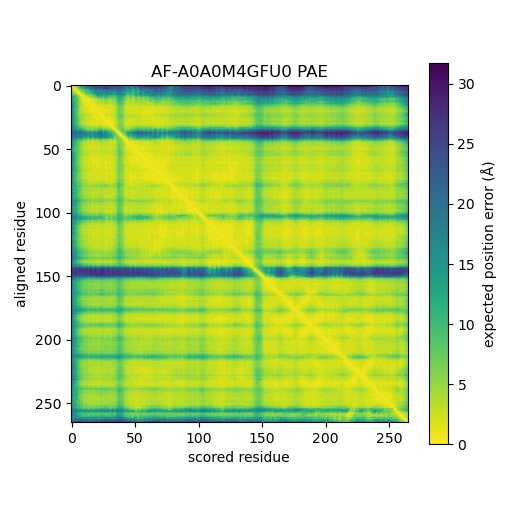4.477 6.913 6.490 1.00 96.75 220 SER A O 1
ATOM 1840 N N . PHE A 1 221 ? -13.182 5.341 5.548 1.00 96.06 221 PHE A N 1
ATOM 1841 C CA . PHE A 1 221 ? -13.479 5.694 4.165 1.00 96.06 221 PHE A CA 1
ATOM 1842 C C . PHE A 1 221 ? -13.155 4.539 3.218 1.00 96.06 221 PHE A C 1
ATOM 1844 O O . PHE A 1 221 ? -12.421 3.611 3.559 1.00 96.06 221 PHE A O 1
ATOM 1851 N N . LEU A 1 222 ? -13.723 4.593 2.013 1.00 94.62 222 LEU A N 1
ATOM 1852 C CA . LEU A 1 222 ? -13.332 3.700 0.929 1.00 94.62 222 LEU A CA 1
ATOM 1853 C C . LEU A 1 222 ? -12.142 4.300 0.190 1.00 94.62 222 LEU A C 1
ATOM 1855 O O . LEU A 1 222 ? -12.151 5.478 -0.164 1.00 94.62 222 LEU A O 1
ATOM 1859 N N . TYR A 1 223 ? -11.128 3.480 -0.059 1.00 93.12 223 TYR A N 1
ATOM 1860 C CA . TYR A 1 223 ? -9.957 3.885 -0.818 1.00 93.12 223 TYR A CA 1
ATOM 1861 C C . TYR A 1 223 ? -9.812 3.003 -2.056 1.00 93.12 223 TYR A C 1
ATOM 1863 O O . TYR A 1 223 ? -9.729 1.779 -1.912 1.00 93.12 223 TYR A O 1
ATOM 1871 N N . PRO A 1 224 ? -9.787 3.576 -3.273 1.00 92.38 224 PRO A N 1
ATOM 1872 C CA . PRO A 1 224 ? -9.627 2.780 -4.482 1.00 92.38 224 PRO A CA 1
ATOM 1873 C C . PRO A 1 224 ? -8.277 2.059 -4.458 1.00 92.38 224 PRO A C 1
ATOM 1875 O O . PRO A 1 224 ? -7.276 2.625 -4.030 1.00 92.38 224 PRO A O 1
ATOM 1878 N N . SER A 1 225 ? -8.222 0.818 -4.932 1.0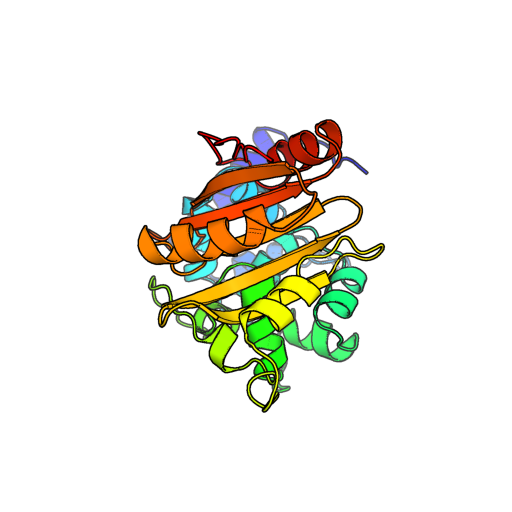0 92.75 225 SER A N 1
ATOM 1879 C CA . SER A 1 225 ? -6.972 0.082 -5.132 1.00 92.75 225 SER A CA 1
ATOM 1880 C C . SER A 1 225 ? -6.251 0.569 -6.392 1.00 92.75 225 SER A C 1
ATOM 1882 O O . SER A 1 225 ? -6.809 1.291 -7.218 1.00 92.75 225 SER A O 1
ATOM 1884 N N . VAL A 1 226 ? -4.963 0.242 -6.532 1.00 93.25 226 VAL A N 1
ATOM 1885 C CA . VAL A 1 226 ? -4.286 0.365 -7.838 1.00 93.25 226 VAL A CA 1
ATOM 1886 C C . VAL A 1 226 ? -4.646 -0.799 -8.764 1.00 93.25 226 VAL A C 1
ATOM 1888 O O . VAL A 1 226 ? -4.388 -0.716 -9.956 1.00 93.25 226 VAL A O 1
ATOM 1891 N N . VAL A 1 227 ? -5.261 -1.869 -8.255 1.00 93.75 227 VAL A N 1
ATOM 1892 C CA . VAL A 1 227 ? -5.868 -2.907 -9.095 1.00 93.75 227 VAL A CA 1
ATOM 1893 C C . VAL A 1 227 ? -7.271 -2.436 -9.500 1.00 93.75 227 VAL A C 1
ATOM 1895 O O . VAL A 1 227 ? -8.051 -2.077 -8.612 1.00 93.75 227 VAL A O 1
ATOM 1898 N N . PRO A 1 228 ? -7.617 -2.410 -10.802 1.00 89.69 228 PRO A N 1
ATOM 1899 C CA . PRO A 1 228 ? -8.908 -1.900 -11.261 1.00 89.69 228 PRO A CA 1
ATOM 1900 C C . PRO A 1 228 ? -10.097 -2.595 -10.589 1.00 89.69 228 PRO A C 1
ATOM 1902 O O . PRO A 1 228 ? -10.074 -3.808 -10.416 1.00 89.69 228 PRO A O 1
ATOM 1905 N N . TYR A 1 229 ? -11.142 -1.827 -10.262 1.00 89.81 229 TYR A N 1
ATOM 1906 C CA . TYR A 1 229 ? -12.406 -2.295 -9.661 1.00 89.81 229 TYR A CA 1
ATOM 1907 C C . TYR A 1 229 ? -12.338 -2.810 -8.216 1.00 89.81 229 TYR A C 1
ATOM 1909 O O . TYR A 1 229 ? -13.353 -3.257 -7.689 1.00 89.81 229 TYR A O 1
ATOM 1917 N N . TYR A 1 230 ? -11.189 -2.701 -7.547 1.00 93.12 230 TYR A N 1
ATOM 1918 C CA . TYR A 1 230 ? -11.059 -3.052 -6.132 1.00 93.12 230 TYR A CA 1
ATOM 1919 C C . TYR A 1 230 ? -10.937 -1.811 -5.256 1.00 93.12 230 TYR A C 1
ATOM 1921 O O . TYR A 1 230 ? -10.400 -0.782 -5.669 1.00 93.12 230 TYR A O 1
ATOM 1929 N N . TYR A 1 231 ? -11.408 -1.929 -4.021 1.00 93.50 231 TYR A N 1
ATOM 1930 C CA . TYR A 1 231 ? -11.304 -0.906 -2.992 1.00 93.50 231 TYR A CA 1
ATOM 1931 C C . TYR A 1 231 ? -10.979 -1.552 -1.648 1.00 93.50 231 TYR A C 1
ATOM 1933 O O . TYR A 1 231 ? -11.245 -2.732 -1.427 1.00 93.50 231 TYR A O 1
ATOM 1941 N N . PHE A 1 232 ? -10.427 -0.752 -0.747 1.00 94.00 232 PHE A N 1
ATOM 1942 C CA . PHE A 1 232 ? -10.237 -1.105 0.653 1.00 94.00 232 PHE A CA 1
ATOM 1943 C C . PHE A 1 232 ? -11.186 -0.275 1.501 1.00 94.00 232 PHE A C 1
ATOM 1945 O O . PHE A 1 232 ? -11.467 0.880 1.165 1.00 94.00 232 PHE A O 1
ATOM 1952 N N . LYS A 1 233 ? -11.637 -0.833 2.622 1.00 96.56 233 LYS A N 1
ATOM 1953 C CA . LYS A 1 233 ? -12.215 -0.026 3.695 1.00 96.56 233 LYS A CA 1
ATOM 1954 C C . LYS A 1 233 ? -11.084 0.313 4.658 1.00 96.56 233 LYS A C 1
ATOM 1956 O O . LYS A 1 233 ? -10.518 -0.582 5.275 1.00 96.56 233 LYS A O 1
ATOM 1961 N N . ILE A 1 234 ? -10.720 1.586 4.730 1.00 97.38 234 ILE A N 1
ATOM 1962 C CA . ILE A 1 234 ? -9.636 2.066 5.588 1.00 97.38 234 ILE A CA 1
ATOM 1963 C C . ILE A 1 234 ? -10.242 2.687 6.836 1.00 97.38 234 ILE A C 1
ATOM 1965 O O . ILE A 1 234 ? -11.205 3.450 6.744 1.00 97.38 234 ILE A O 1
ATOM 1969 N N . PHE A 1 235 ? -9.656 2.361 7.980 1.00 97.62 235 PHE A N 1
ATOM 1970 C CA . PHE A 1 235 ? -9.972 2.904 9.289 1.00 97.62 235 PHE A CA 1
ATOM 1971 C C . PHE A 1 235 ? -8.736 3.612 9.834 1.00 97.62 235 PHE A C 1
ATOM 1973 O O . PHE A 1 235 ? -7.639 3.059 9.796 1.00 97.62 235 PHE A O 1
ATOM 1980 N N . VAL A 1 236 ? -8.905 4.832 10.330 1.00 97.56 236 VAL A N 1
ATOM 1981 C CA . VAL A 1 236 ? -7.826 5.619 10.930 1.00 97.56 236 VAL A CA 1
ATOM 1982 C C . VAL A 1 236 ? -8.201 5.903 12.374 1.00 97.56 236 VAL A C 1
ATOM 1984 O O . VAL A 1 236 ? -9.158 6.636 12.618 1.00 97.56 236 VAL A O 1
ATOM 1987 N N . GLY A 1 237 ? -7.455 5.301 13.295 1.00 96.94 237 GLY A N 1
ATOM 1988 C CA . GLY A 1 237 ? -7.490 5.561 14.727 1.00 96.94 237 GLY A CA 1
ATOM 1989 C C . GLY A 1 237 ? -6.528 6.695 15.068 1.00 96.94 237 GLY A C 1
ATOM 1990 O O . GLY A 1 237 ? -5.381 6.679 14.615 1.00 96.94 237 GLY A O 1
ATOM 1991 N N . TYR A 1 238 ? -6.977 7.690 15.825 1.00 95.88 238 TYR A N 1
ATOM 1992 C CA . TYR A 1 238 ? -6.192 8.882 16.142 1.00 95.88 238 TYR A CA 1
ATOM 1993 C C . TYR A 1 238 ? -6.574 9.478 17.504 1.00 95.88 238 TYR A C 1
ATOM 1995 O O . TYR A 1 238 ? -7.687 9.279 17.990 1.00 95.88 238 TYR A O 1
ATOM 2003 N N . ASN A 1 239 ? -5.642 10.240 18.083 1.00 92.88 239 ASN A N 1
ATOM 2004 C CA . ASN A 1 239 ? -5.868 11.060 19.285 1.00 92.88 239 ASN A CA 1
ATOM 2005 C C . ASN A 1 239 ? -5.811 12.573 19.009 1.00 92.88 239 ASN A C 1
ATOM 2007 O O . ASN A 1 239 ? -6.127 13.368 19.889 1.00 92.88 239 ASN A O 1
ATOM 2011 N N . ASP A 1 240 ? -5.385 12.968 17.809 1.00 92.00 240 ASP A N 1
ATOM 2012 C CA . ASP A 1 240 ? -5.181 14.359 17.402 1.00 92.00 240 ASP A CA 1
ATOM 2013 C C . ASP A 1 240 ? -5.811 14.577 16.014 1.00 92.00 240 ASP A C 1
ATOM 2015 O O . ASP A 1 240 ? -5.436 13.910 15.039 1.00 92.00 240 ASP A O 1
ATOM 2019 N N . GLU A 1 241 ? -6.807 15.468 15.933 1.00 92.75 241 GLU A N 1
ATOM 2020 C CA . GLU A 1 241 ? -7.538 15.741 14.690 1.00 92.75 241 GLU A CA 1
ATOM 2021 C C . GLU A 1 241 ? -6.642 16.369 13.610 1.00 92.75 241 GLU A C 1
ATOM 2023 O O . GLU A 1 241 ? -6.772 15.987 12.443 1.00 92.75 241 GLU A O 1
ATOM 2028 N N . ASP A 1 242 ? -5.688 17.232 13.974 1.00 94.06 242 ASP A N 1
ATOM 2029 C CA . ASP A 1 242 ? -4.818 17.925 13.016 1.00 94.06 242 ASP A CA 1
ATOM 2030 C C . ASP A 1 242 ? -3.868 16.940 12.324 1.00 94.06 242 ASP A C 1
ATOM 2032 O O . ASP A 1 242 ? -3.653 16.999 11.105 1.00 94.06 242 ASP A O 1
ATOM 2036 N N . ILE A 1 243 ? -3.328 15.977 13.082 1.00 92.38 243 ILE A N 1
ATOM 2037 C CA . ILE A 1 243 ? -2.468 14.923 12.522 1.00 92.38 243 ILE A CA 1
ATOM 2038 C C . ILE A 1 243 ? -3.285 14.034 11.573 1.00 92.38 243 ILE A C 1
ATOM 2040 O O . ILE A 1 243 ? -2.820 13.720 10.471 1.00 92.38 243 ILE A O 1
ATOM 2044 N N . LYS A 1 244 ? -4.516 13.667 11.953 1.00 94.06 244 LYS A N 1
ATOM 2045 C CA . LYS A 1 244 ? -5.427 12.879 11.106 1.00 94.06 244 LYS A CA 1
ATOM 2046 C C . LYS A 1 244 ? -5.786 13.623 9.813 1.00 94.06 244 LYS A C 1
ATOM 2048 O O . LYS A 1 244 ? -5.712 13.026 8.738 1.00 94.06 244 LYS A O 1
ATOM 2053 N N . ASP A 1 245 ? -6.126 14.911 9.873 1.00 92.38 245 ASP A N 1
ATOM 2054 C CA . ASP A 1 245 ? -6.477 15.691 8.676 1.00 92.38 245 ASP A CA 1
ATOM 2055 C C . ASP A 1 245 ? -5.276 15.879 7.746 1.00 92.38 245 ASP A C 1
ATOM 2057 O O . ASP A 1 245 ? -5.393 15.724 6.525 1.00 92.38 245 ASP A O 1
ATOM 2061 N N . SER A 1 246 ? -4.094 16.118 8.318 1.00 92.81 246 SER A N 1
ATOM 2062 C CA . SER A 1 246 ? -2.841 16.165 7.568 1.00 92.81 246 SER A CA 1
ATOM 2063 C C . SER A 1 246 ? -2.538 14.832 6.874 1.00 92.81 246 SER A C 1
ATOM 2065 O O . SER A 1 246 ? -2.181 14.826 5.693 1.00 92.81 246 SER A O 1
ATOM 2067 N N . LEU A 1 247 ? -2.722 13.694 7.556 1.00 93.31 247 LEU A N 1
ATOM 2068 C CA . LEU A 1 247 ? -2.545 12.367 6.961 1.00 93.31 247 LEU A CA 1
ATOM 2069 C C . LEU A 1 247 ? -3.476 12.170 5.760 1.00 93.31 247 LEU A C 1
ATOM 2071 O O . LEU A 1 247 ? -3.008 11.829 4.672 1.00 93.31 247 LEU A O 1
ATOM 2075 N N . ILE A 1 248 ? -4.783 12.376 5.948 1.00 92.50 248 ILE A N 1
ATOM 2076 C CA . ILE A 1 248 ? -5.786 12.111 4.909 1.00 92.50 248 ILE A CA 1
ATOM 2077 C C . ILE A 1 248 ? -5.521 12.979 3.679 1.00 92.50 248 ILE A C 1
ATOM 2079 O O . ILE A 1 248 ? -5.445 12.462 2.564 1.00 92.50 248 ILE A O 1
ATOM 2083 N N . LYS A 1 249 ? -5.278 14.277 3.884 1.00 89.88 249 LYS A N 1
ATOM 2084 C CA . LYS A 1 249 ? -4.981 15.218 2.800 1.00 89.88 249 LYS A CA 1
ATOM 2085 C C . LYS A 1 249 ? -3.734 14.833 1.999 1.00 89.88 249 LYS A C 1
ATOM 2087 O O . LYS A 1 249 ? -3.713 15.013 0.784 1.00 89.88 249 LYS A O 1
ATOM 2092 N N . ASN A 1 250 ? -2.690 14.342 2.667 1.00 88.62 250 ASN A N 1
ATOM 2093 C CA . ASN A 1 250 ? -1.385 14.125 2.040 1.00 88.62 250 ASN A 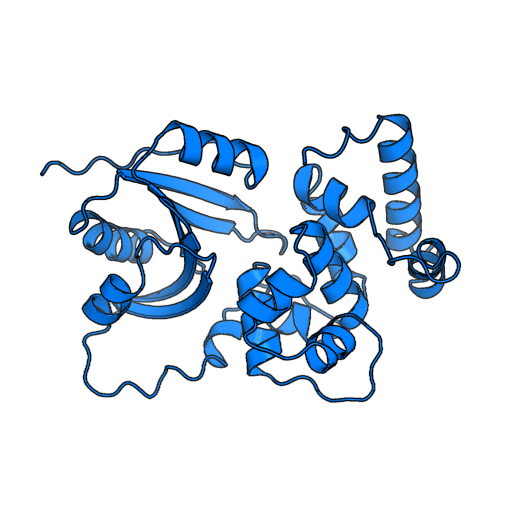CA 1
ATOM 2094 C C . ASN A 1 250 ? -1.199 12.715 1.460 1.00 88.62 250 ASN A C 1
ATOM 2096 O O . ASN A 1 250 ? -0.462 12.559 0.486 1.00 88.62 250 ASN A O 1
ATOM 2100 N N . GLU A 1 251 ? -1.828 11.694 2.046 1.00 89.94 251 GLU A N 1
ATOM 2101 C CA . GLU A 1 251 ? -1.616 10.287 1.670 1.00 89.94 251 GLU A CA 1
ATOM 2102 C C . GLU A 1 251 ? -2.841 9.634 1.014 1.00 89.94 251 GLU A C 1
ATOM 2104 O O . GLU A 1 251 ? -2.700 8.642 0.290 1.00 89.94 251 GLU A O 1
ATOM 2109 N N . PHE A 1 252 ? -4.032 10.213 1.188 1.00 90.62 252 PHE A N 1
ATOM 2110 C CA . PHE A 1 252 ? -5.292 9.668 0.685 1.00 90.62 252 PHE A CA 1
ATOM 2111 C C . PHE A 1 252 ? -6.054 10.664 -0.219 1.00 90.62 252 PHE A C 1
ATOM 2113 O O . PHE A 1 252 ? -7.230 10.939 0.015 1.00 90.62 252 PHE A O 1
ATOM 2120 N N . PRO A 1 253 ? -5.440 11.166 -1.311 1.00 85.81 253 PRO A N 1
ATOM 2121 C CA . PRO A 1 253 ? -5.984 12.280 -2.104 1.00 85.81 253 PRO A CA 1
ATOM 2122 C C . PRO A 1 253 ? -7.280 11.965 -2.872 1.00 85.81 253 PRO A C 1
ATOM 2124 O O . PRO A 1 253 ? -7.948 12.879 -3.344 1.00 85.81 253 PRO A O 1
ATOM 2127 N N . PHE A 1 254 ? -7.650 10.688 -3.010 1.00 85.00 254 PHE A N 1
ATOM 2128 C CA . PHE A 1 254 ? -8.864 10.254 -3.720 1.00 85.00 254 PHE A CA 1
ATOM 2129 C C . PHE A 1 254 ? -10.044 9.956 -2.792 1.00 85.00 254 PHE A C 1
ATOM 2131 O O . PHE A 1 254 ? -11.026 9.357 -3.225 1.00 85.00 254 PHE A O 1
ATOM 2138 N N . VAL A 1 255 ? -9.931 10.293 -1.509 1.00 85.94 255 VAL A N 1
ATOM 2139 C CA . VAL A 1 255 ? -10.962 9.972 -0.525 1.00 85.94 255 VAL A CA 1
ATOM 2140 C C . VAL A 1 255 ? -11.984 11.089 -0.451 1.00 85.94 255 VAL A C 1
ATOM 2142 O O . VAL A 1 255 ? -11.649 12.204 -0.075 1.00 85.94 255 VAL A O 1
ATOM 2145 N N . ASN A 1 256 ? -13.230 10.748 -0.776 1.00 71.62 256 ASN A N 1
ATOM 2146 C CA . ASN A 1 256 ? -14.459 11.435 -0.383 1.00 71.62 256 ASN A CA 1
ATOM 2147 C C . ASN A 1 256 ? -15.630 10.451 -0.595 1.00 71.62 256 ASN A C 1
ATOM 2149 O O . ASN A 1 256 ? -15.717 9.891 -1.690 1.00 71.62 256 ASN A O 1
ATOM 2153 N N . PRO A 1 257 ? -16.541 10.223 0.375 1.00 77.75 257 PRO A N 1
ATOM 2154 C CA . PRO A 1 257 ? -16.654 10.837 1.709 1.00 77.75 257 PRO A CA 1
ATOM 2155 C C . PRO A 1 257 ? -15.818 10.156 2.819 1.00 77.75 257 PRO A C 1
ATOM 2157 O O . PRO A 1 257 ? -15.383 9.012 2.680 1.00 77.75 257 PRO A O 1
ATOM 2160 N N . ILE A 1 258 ? -15.644 10.868 3.943 1.00 83.56 258 ILE A N 1
ATOM 2161 C CA . ILE A 1 258 ? -15.037 10.386 5.200 1.00 83.56 258 ILE A CA 1
ATOM 2162 C C . ILE A 1 258 ? -16.132 10.269 6.264 1.00 83.56 258 ILE A C 1
ATOM 2164 O O . ILE A 1 258 ? -16.880 11.219 6.492 1.00 83.56 258 ILE A O 1
ATOM 2168 N N . TYR A 1 259 ? -16.204 9.127 6.944 1.00 86.06 259 TYR A N 1
ATOM 2169 C CA . TYR A 1 259 ? -17.212 8.839 7.963 1.00 86.06 259 TYR A CA 1
ATOM 2170 C C . TYR A 1 259 ? -16.580 8.857 9.356 1.00 86.06 259 TYR A C 1
ATOM 2172 O O . TYR A 1 259 ? -15.708 8.033 9.640 1.00 86.06 259 TYR A O 1
ATOM 2180 N N . LYS A 1 260 ? -17.021 9.770 10.233 1.00 87.75 260 LYS A N 1
ATOM 2181 C CA . LYS A 1 260 ? -16.685 9.703 11.664 1.00 87.75 260 LYS A CA 1
ATOM 2182 C C . LYS A 1 260 ? -17.383 8.494 12.282 1.00 87.75 260 LYS A C 1
ATOM 2184 O O . LYS A 1 260 ? -18.565 8.274 12.028 1.00 87.75 260 LYS A O 1
ATOM 2189 N N . ILE A 1 261 ? -16.651 7.727 13.079 1.00 86.31 261 ILE A N 1
ATOM 2190 C CA . ILE A 1 261 ? -17.199 6.613 13.843 1.00 86.31 261 ILE A CA 1
ATOM 2191 C C . ILE A 1 261 ? -17.350 7.100 15.282 1.00 86.31 261 ILE A C 1
ATOM 2193 O O . ILE A 1 261 ? -16.373 7.486 15.920 1.00 86.31 261 ILE A O 1
ATOM 2197 N N . GLN A 1 262 ? -18.592 7.150 15.756 1.00 79.00 262 GLN A N 1
ATOM 2198 C CA . GLN A 1 262 ? -18.922 7.578 17.109 1.00 79.00 262 GLN A CA 1
ATOM 2199 C C . GLN A 1 262 ? -19.309 6.358 17.929 1.00 79.00 262 GLN A C 1
ATOM 2201 O O . GLN A 1 262 ? -20.229 5.630 17.561 1.00 79.00 262 GLN A O 1
ATOM 2206 N N . TYR A 1 263 ? -18.610 6.164 19.041 1.00 76.31 263 TYR A N 1
ATOM 2207 C CA . TYR A 1 263 ? -18.967 5.176 20.044 1.00 76.31 263 TYR A CA 1
ATOM 2208 C C . TYR A 1 263 ? -19.574 5.909 21.233 1.00 76.31 263 TYR A C 1
ATOM 2210 O O . TYR A 1 263 ? -18.986 6.866 21.739 1.00 76.31 263 TYR A O 1
ATOM 2218 N N . ASN A 1 264 ? -20.749 5.468 21.670 1.00 60.81 264 ASN A N 1
ATOM 2219 C CA . ASN A 1 264 ? -21.312 5.911 22.937 1.00 60.81 264 ASN A CA 1
ATOM 2220 C C . ASN A 1 264 ? -20.624 5.083 24.026 1.00 60.81 264 ASN A C 1
ATOM 2222 O O . ASN A 1 264 ? -20.914 3.893 24.144 1.00 60.81 264 ASN A O 1
ATOM 2226 N N . LYS A 1 265 ? -19.665 5.683 24.735 1.00 56.88 265 LYS A N 1
ATOM 2227 C CA . LYS A 1 265 ? -19.054 5.075 25.923 1.00 56.88 265 LYS A CA 1
ATOM 2228 C C . LYS A 1 265 ? -19.935 5.286 27.145 1.00 56.88 265 LYS A C 1
ATOM 2230 O O . LYS A 1 265 ? -20.501 6.397 27.261 1.00 56.88 265 LYS A O 1
#

Foldseek 3Di:
DDDDDQDPVNLVVLVVLLVCPLVVVDDPCVSQCVQDDDPDDRASVSLQCCLQPPLQSNLSSLQQAFLQCSLQSLCVNQVDDLVLLCVQLVHDPVLSCVQNDPDPDDRDLLSLLSSCLVSVHASCSNPGRHDDLDDDLCSQVSHPPPPPPDDQLLVVVLVQQDADCDWYWDWDWGQFPNDTWTWIWIHYHFKIKIWGQDDDPVNVVRVVVSVLVDDWWKKWWWAAGSRPPGIIIMMMTGDDVVVVVVCCVPPRVPTPDMGTDDHDD